Protein AF-0000000075652443 (afdb_homodimer)

Sequence (260 aa):
MQVDYIVSLGAFGGRMDHVMANIHTLYEARSFTSTPVVLLDEVSMACLLAPGKTVLHVQTGGEGEWCGLVPVGGTCQHVTTTGLKWNLNDQPLKFGELISTSNTFDQSTSGLVTVETSEPLLWTMGVKMPMQVDYIVSLGAFGGRMDHVMANIHTLYEARSFTSTPVVLLDEVSMACLLAPGKTVLHVQTGGEGEWCGLVPVGGTCQHVTTTGLKWNLNDQPLKFGELISTSNTFDQSTSGLVTVETSEPLLWTMGVKMP

Solvent-accessible surface area (backbone atoms only — not comparable to full-atom values): 13507 Å² total; per-residue (Å²): 133,86,70,75,59,46,76,42,73,59,41,68,59,85,47,59,39,55,30,51,45,50,55,30,45,51,47,37,40,64,78,75,44,87,57,47,54,35,37,25,43,72,48,30,35,36,35,63,40,61,54,41,79,47,78,44,78,63,68,79,79,44,54,42,78,37,30,24,44,41,28,49,61,16,64,21,66,35,28,32,41,43,40,37,65,74,55,43,73,66,38,56,27,27,66,48,75,40,66,42,53,76,36,31,69,27,80,90,45,92,30,48,32,38,41,34,28,67,35,58,34,36,38,36,31,28,32,57,65,132,132,86,70,74,60,46,77,42,74,60,41,66,60,84,47,58,46,54,31,52,43,52,56,30,47,50,48,37,40,64,79,74,43,87,58,48,55,38,37,27,42,71,48,30,36,36,36,63,40,62,54,40,78,45,79,44,79,64,69,80,79,44,52,43,77,38,27,23,44,41,30,47,60,16,64,22,66,35,27,32,39,44,40,36,65,75,58,43,73,65,37,57,28,27,68,50,74,40,68,41,39,85,35,30,68,28,80,88,44,91,30,49,32,39,42,34,27,68,33,59,33,36,39,37,31,31,32,55,65,132

Organism: Branchiostoma floridae (NCBI:txid7739)

Radius of gyration: 18.49 Å; Cα contacts (8 Å, |Δi|>4): 655; chains: 2; bounding box: 37×60×56 Å

Structure (mmCIF, N/CA/C/O backbone):
data_AF-0000000075652443-model_v1
#
loop_
_entity.id
_entity.type
_entity.pdbx_description
1 polymer 'Thiamine pyrophosphokinase 1'
#
loop_
_atom_site.group_PDB
_atom_site.id
_atom_site.type_symbol
_atom_site.label_atom_id
_atom_site.label_alt_id
_atom_site.label_comp_id
_atom_site.label_asym_id
_atom_site.label_entity_id
_atom_site.label_seq_id
_atom_site.pdbx_PDB_ins_code
_atom_site.Cartn_x
_atom_site.Cartn_y
_atom_site.Cartn_z
_atom_site.occupancy
_atom_site.B_iso_or_equiv
_atom_site.auth_seq_id
_atom_site.auth_comp_id
_atom_site.auth_asym_id
_atom_site.auth_atom_id
_atom_site.pdbx_PDB_model_num
ATOM 1 N N . MET A 1 1 ? 19.688 -7.449 -26.875 1 38.44 1 MET A N 1
ATOM 2 C CA . MET A 1 1 ? 19.547 -8.094 -25.562 1 38.44 1 MET A CA 1
ATOM 3 C C . MET A 1 1 ? 18.141 -7.887 -25 1 38.44 1 MET A C 1
ATOM 5 O O . MET A 1 1 ? 17.703 -6.75 -24.844 1 38.44 1 MET A O 1
ATOM 9 N N . GLN A 1 2 ? 17.203 -8.773 -25.281 1 60.22 2 GLN A N 1
ATOM 10 C CA . GLN A 1 2 ? 15.805 -8.68 -24.891 1 60.22 2 GLN A CA 1
ATOM 11 C C . GLN A 1 2 ? 15.664 -8.719 -23.375 1 60.22 2 GLN A C 1
ATOM 13 O O . GLN A 1 2 ? 16.172 -9.633 -22.719 1 60.22 2 GLN A O 1
ATOM 18 N N . VAL A 1 3 ? 15.438 -7.531 -22.688 1 71.06 3 VAL A N 1
ATOM 19 C CA . VAL A 1 3 ? 15.273 -7.508 -21.234 1 71.06 3 VAL A CA 1
ATOM 20 C C . VAL A 1 3 ? 13.969 -8.195 -20.859 1 71.06 3 VAL A C 1
ATOM 22 O O . VAL A 1 3 ? 12.891 -7.793 -21.312 1 71.06 3 VAL A O 1
ATOM 25 N N . ASP A 1 4 ? 14.102 -9.32 -20.125 1 88.75 4 ASP A N 1
ATOM 26 C CA . ASP A 1 4 ? 12.922 -10.086 -19.734 1 88.75 4 ASP A CA 1
ATOM 27 C C . ASP A 1 4 ? 12.227 -9.469 -18.531 1 88.75 4 ASP A C 1
ATOM 29 O O . ASP A 1 4 ? 11.008 -9.57 -18.391 1 88.75 4 ASP A O 1
ATOM 33 N N . TYR A 1 5 ? 13.078 -8.773 -17.812 1 89.69 5 TYR A N 1
ATOM 34 C CA . TYR A 1 5 ? 12.531 -8.141 -16.609 1 89.69 5 TYR A CA 1
ATOM 35 C C . TYR A 1 5 ? 13.312 -6.891 -16.25 1 89.69 5 TYR A C 1
ATOM 37 O O . TYR A 1 5 ? 14.5 -6.777 -16.562 1 89.69 5 TYR A O 1
ATOM 45 N N . ILE A 1 6 ? 12.602 -5.996 -15.719 1 93.81 6 ILE A N 1
ATOM 46 C CA . ILE A 1 6 ? 13.203 -4.863 -15.023 1 93.81 6 ILE A CA 1
ATOM 47 C C . ILE A 1 6 ? 13.109 -5.074 -13.516 1 93.81 6 ILE A C 1
ATOM 49 O O . ILE A 1 6 ? 12.023 -5.305 -12.977 1 93.81 6 ILE A O 1
ATOM 53 N N . VAL A 1 7 ? 14.289 -5.102 -12.828 1 95.12 7 VAL A N 1
ATOM 54 C CA . VAL A 1 7 ? 14.328 -5.375 -11.398 1 95.12 7 VAL A CA 1
ATOM 55 C C . VAL A 1 7 ? 14.82 -4.141 -10.648 1 95.12 7 VAL A C 1
ATOM 57 O O . VAL A 1 7 ? 15.875 -3.588 -10.977 1 95.12 7 VAL A O 1
ATOM 60 N N . SER A 1 8 ? 14.109 -3.641 -9.742 1 95.56 8 SER A N 1
ATOM 61 C CA . SER A 1 8 ? 14.562 -2.619 -8.805 1 95.56 8 SER A CA 1
ATOM 62 C C . SER A 1 8 ? 14.977 -3.234 -7.473 1 95.56 8 SER A C 1
ATOM 64 O O . SER A 1 8 ? 14.164 -3.865 -6.793 1 95.56 8 SER A O 1
ATOM 66 N N . LEU A 1 9 ? 16.203 -3.035 -7.023 1 94.75 9 LEU A N 1
ATOM 67 C CA . LEU A 1 9 ? 16.734 -3.6 -5.789 1 94.75 9 LEU A CA 1
ATOM 68 C C . LEU A 1 9 ? 16.609 -2.604 -4.641 1 94.75 9 LEU A C 1
ATOM 70 O O . LEU A 1 9 ? 16.672 -1.391 -4.859 1 94.75 9 LEU A O 1
ATOM 74 N N . GLY A 1 10 ? 16.469 -3.139 -3.381 1 93.31 10 GLY A N 1
ATOM 75 C CA . GLY A 1 10 ? 16.328 -2.279 -2.217 1 93.31 10 GLY A CA 1
ATOM 76 C C . GLY A 1 10 ? 15.023 -1.495 -2.217 1 93.31 10 GLY A C 1
ATOM 77 O O . GLY A 1 10 ? 14.969 -0.382 -1.691 1 93.31 10 GLY A O 1
ATOM 78 N N . ALA A 1 11 ? 14.031 -2.029 -2.799 1 94.88 11 ALA A N 1
ATOM 79 C CA . ALA A 1 11 ? 12.82 -1.287 -3.146 1 94.88 11 ALA A CA 1
ATOM 80 C C . ALA A 1 11 ? 11.969 -1.015 -1.908 1 94.88 11 ALA A C 1
ATOM 82 O O . ALA A 1 11 ? 11.109 -0.133 -1.922 1 94.88 11 ALA A O 1
ATOM 83 N N . PHE A 1 12 ? 12.133 -1.776 -0.817 1 94 12 PHE A N 1
ATOM 84 C CA . PHE A 1 12 ? 11.195 -1.693 0.296 1 94 12 PHE A CA 1
ATOM 85 C C . PHE A 1 12 ? 11.906 -1.253 1.571 1 94 12 PHE A C 1
ATOM 87 O O . PHE A 1 12 ? 11.312 -1.266 2.652 1 94 12 PHE A O 1
ATOM 94 N N . GLY A 1 13 ? 13.094 -0.865 1.464 1 85.44 13 GLY A N 1
ATOM 95 C CA . GLY A 1 13 ? 13.82 -0.43 2.645 1 85.44 13 GLY A CA 1
ATOM 96 C C . GLY A 1 13 ? 13.695 1.059 2.91 1 85.44 13 GLY A C 1
ATOM 97 O O . GLY A 1 13 ? 13.555 1.851 1.977 1 85.44 13 GLY A O 1
ATOM 98 N N . GLY A 1 14 ? 13.633 1.407 4.168 1 86.94 14 GLY A N 1
ATOM 99 C CA . GLY A 1 14 ? 13.766 2.803 4.559 1 86.94 14 GLY A CA 1
ATOM 100 C C . GLY A 1 14 ? 12.438 3.516 4.691 1 86.94 14 GLY A C 1
ATOM 101 O O . GLY A 1 14 ? 11.586 3.109 5.484 1 86.94 14 GLY A O 1
ATOM 102 N N . ARG A 1 15 ? 12.234 4.527 3.848 1 92.81 15 ARG A N 1
ATOM 103 C CA . ARG A 1 15 ? 11.133 5.473 3.965 1 92.81 15 ARG A CA 1
ATOM 104 C C . ARG A 1 15 ? 9.867 4.918 3.326 1 92.81 15 ARG A C 1
ATOM 106 O O . ARG A 1 15 ? 9.898 4.41 2.203 1 92.81 15 ARG A O 1
ATOM 113 N N . MET A 1 16 ? 8.742 5.113 4.035 1 95.81 16 MET A N 1
ATOM 114 C CA . MET A 1 16 ? 7.469 4.586 3.555 1 95.81 16 MET A CA 1
ATOM 115 C C . MET A 1 16 ? 7.023 5.309 2.287 1 95.81 16 MET A C 1
ATOM 117 O O . MET A 1 16 ? 6.418 4.699 1.401 1 95.81 16 MET A O 1
ATOM 121 N N . ASP A 1 17 ? 7.332 6.637 2.193 1 95.81 17 ASP A N 1
ATOM 122 C CA . ASP A 1 17 ? 6.953 7.363 0.986 1 95.81 17 ASP A CA 1
ATOM 123 C C . ASP A 1 17 ? 7.699 6.828 -0.233 1 95.81 17 ASP A C 1
ATOM 125 O O . ASP A 1 17 ? 7.141 6.762 -1.33 1 95.81 17 ASP A O 1
ATOM 129 N N . HIS A 1 18 ? 8.938 6.355 -0.049 1 96.25 18 HIS A N 1
ATOM 130 C CA . HIS A 1 18 ? 9.695 5.738 -1.13 1 96.25 18 HIS A CA 1
ATOM 131 C C . HIS A 1 18 ? 9.109 4.379 -1.505 1 96.25 18 HIS A C 1
ATOM 133 O O . HIS A 1 18 ? 9.016 4.047 -2.688 1 96.25 18 HIS A O 1
ATOM 139 N N . VAL A 1 19 ? 8.742 3.584 -0.495 1 97.25 19 VAL A N 1
ATOM 140 C CA . VAL A 1 19 ? 8.125 2.283 -0.738 1 97.25 19 VAL A CA 1
ATOM 141 C C . VAL A 1 19 ? 6.867 2.455 -1.582 1 97.25 19 VAL A C 1
ATOM 143 O O . VAL A 1 19 ? 6.684 1.757 -2.582 1 97.25 19 VAL A O 1
ATOM 146 N N . MET A 1 20 ? 6.012 3.432 -1.254 1 97.94 20 MET A N 1
ATOM 147 C CA . MET A 1 20 ? 4.762 3.662 -1.973 1 97.94 20 MET A CA 1
ATOM 148 C C . MET A 1 20 ? 5.031 4.191 -3.377 1 97.94 20 MET A C 1
ATOM 150 O O . MET A 1 20 ? 4.312 3.855 -4.32 1 97.94 20 MET A O 1
ATOM 154 N N . ALA A 1 21 ? 6.07 5.035 -3.482 1 97.75 21 ALA A N 1
ATOM 155 C CA . ALA A 1 21 ? 6.465 5.512 -4.805 1 97.75 21 ALA A CA 1
ATOM 156 C C . ALA A 1 21 ? 6.879 4.352 -5.707 1 97.75 21 ALA A C 1
ATOM 158 O O . ALA A 1 21 ? 6.527 4.32 -6.887 1 97.75 21 ALA A O 1
ATOM 159 N N . ASN A 1 22 ? 7.609 3.438 -5.129 1 97.88 22 ASN A N 1
ATOM 160 C CA . ASN A 1 22 ? 8.039 2.277 -5.902 1 97.88 22 ASN A CA 1
ATOM 161 C C . ASN A 1 22 ? 6.852 1.424 -6.344 1 97.88 22 ASN A C 1
ATOM 163 O O . ASN A 1 22 ? 6.809 0.953 -7.48 1 97.88 22 ASN A O 1
ATOM 167 N N . ILE A 1 23 ? 5.891 1.241 -5.492 1 98.25 23 ILE A N 1
ATOM 168 C CA . ILE A 1 23 ? 4.688 0.51 -5.863 1 98.25 23 ILE A CA 1
ATOM 169 C C . ILE A 1 23 ? 3.936 1.272 -6.953 1 98.25 23 ILE A C 1
ATOM 171 O O . ILE A 1 23 ? 3.426 0.671 -7.902 1 98.25 23 ILE A O 1
ATOM 175 N N . HIS A 1 24 ? 3.918 2.547 -6.828 1 98.31 24 HIS A N 1
ATOM 176 C CA . HIS A 1 24 ? 3.301 3.398 -7.84 1 98.31 24 HIS A CA 1
ATOM 177 C C . HIS A 1 24 ? 3.947 3.191 -9.203 1 98.31 24 HIS A C 1
ATOM 179 O O . HIS A 1 24 ? 3.256 3.164 -10.227 1 98.31 24 HIS A O 1
ATOM 185 N N . THR A 1 25 ? 5.211 3.051 -9.227 1 97.44 25 THR A N 1
ATOM 186 C CA . THR A 1 25 ? 5.941 2.873 -10.484 1 97.44 25 THR A CA 1
ATOM 187 C C . THR A 1 25 ? 5.516 1.584 -11.18 1 97.44 25 THR A C 1
ATOM 189 O O . THR A 1 25 ? 5.508 1.51 -12.406 1 97.44 25 THR A O 1
ATOM 192 N N . LEU A 1 26 ? 5.125 0.56 -10.43 1 98.12 26 LEU A N 1
ATOM 193 C CA . LEU A 1 26 ? 4.609 -0.666 -11.031 1 98.12 26 LEU A CA 1
ATOM 194 C C . LEU A 1 26 ? 3.365 -0.379 -11.859 1 98.12 26 LEU A C 1
ATOM 196 O O . LEU A 1 26 ? 3.195 -0.943 -12.945 1 98.12 26 LEU A O 1
ATOM 200 N N . TYR A 1 27 ? 2.494 0.482 -11.328 1 97.94 27 TYR A N 1
ATOM 201 C CA . TYR A 1 27 ? 1.284 0.856 -12.047 1 97.94 27 TYR A CA 1
ATOM 202 C C . TYR A 1 27 ? 1.621 1.688 -13.281 1 97.94 27 TYR A C 1
ATOM 204 O O . TYR A 1 27 ? 1.071 1.458 -14.359 1 97.94 27 TYR A O 1
ATOM 212 N N . GLU A 1 28 ? 2.537 2.617 -13.07 1 97.44 28 GLU A N 1
ATOM 213 C CA . GLU A 1 28 ? 2.926 3.488 -14.18 1 97.44 28 GLU A CA 1
ATOM 214 C C . GLU A 1 28 ? 3.555 2.689 -15.312 1 97.44 28 GLU A C 1
ATOM 216 O O . GLU A 1 28 ? 3.309 2.971 -16.484 1 97.44 28 GLU A O 1
ATOM 221 N N . ALA A 1 29 ? 4.348 1.75 -1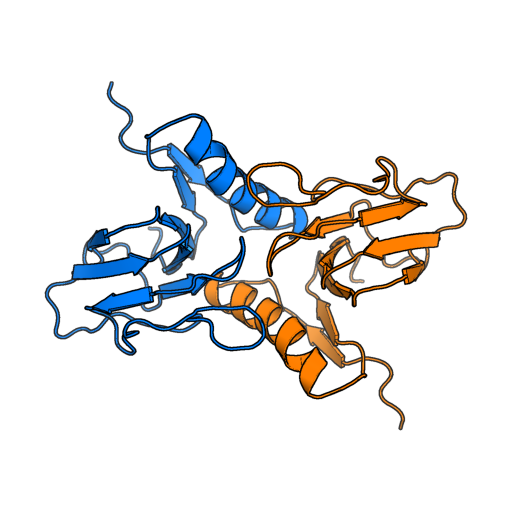4.938 1 96.69 29 ALA A N 1
ATOM 222 C CA . ALA A 1 29 ? 5.105 0.974 -15.914 1 96.69 29 ALA A CA 1
ATOM 223 C C . ALA A 1 29 ? 4.176 0.246 -16.891 1 96.69 29 ALA A C 1
ATOM 225 O O . ALA A 1 29 ? 4.523 0.032 -18.047 1 96.69 29 ALA A O 1
ATOM 226 N N . ARG A 1 30 ? 3.008 -0.093 -16.438 1 92.81 30 ARG A N 1
ATOM 227 C CA . ARG A 1 30 ? 2.059 -0.831 -17.266 1 92.81 30 ARG A CA 1
ATOM 228 C C . ARG A 1 30 ? 1.652 -0.016 -18.484 1 92.81 30 ARG A C 1
ATOM 230 O O . ARG A 1 30 ? 1.25 -0.579 -19.516 1 92.81 30 ARG A O 1
ATOM 237 N N . SER A 1 31 ? 1.746 1.288 -18.375 1 92.38 31 SER A N 1
ATOM 238 C CA . SER A 1 31 ? 1.329 2.166 -19.469 1 92.38 31 SER A CA 1
ATOM 239 C C . SER A 1 31 ? 2.473 2.416 -20.438 1 92.38 31 SER A C 1
ATOM 241 O O . SER A 1 31 ? 2.246 2.867 -21.562 1 92.38 31 SER A O 1
ATOM 243 N N . PHE A 1 32 ? 3.697 2.021 -20.016 1 92.81 32 PHE A N 1
ATOM 244 C CA . PHE A 1 32 ? 4.828 2.459 -20.828 1 92.81 32 PHE A CA 1
ATOM 245 C C . PHE A 1 32 ? 5.59 1.262 -21.391 1 92.81 32 PHE A C 1
ATOM 247 O O . PHE A 1 32 ? 6.34 1.393 -22.359 1 92.81 32 PHE A O 1
ATOM 254 N N . THR A 1 33 ? 5.469 0.123 -20.734 1 91.38 33 THR A N 1
ATOM 255 C CA . THR A 1 33 ? 6.219 -1.042 -21.188 1 91.38 33 THR A CA 1
ATOM 256 C C . THR A 1 33 ? 5.434 -2.326 -20.938 1 91.38 33 THR A C 1
ATOM 258 O O . THR A 1 33 ? 4.652 -2.398 -19.984 1 91.38 33 THR A O 1
ATOM 261 N N . SER A 1 34 ? 5.695 -3.348 -21.703 1 89.75 34 SER A N 1
ATOM 262 C CA . SER A 1 34 ? 5.156 -4.68 -21.469 1 89.75 34 SER A CA 1
ATOM 263 C C . SER A 1 34 ? 6.145 -5.551 -20.703 1 89.75 34 SER A C 1
ATOM 265 O O . SER A 1 34 ? 5.812 -6.664 -20.281 1 89.75 34 SER A O 1
ATOM 267 N N . THR A 1 35 ? 7.324 -4.953 -20.562 1 92 35 THR A N 1
ATOM 268 C CA . THR A 1 35 ? 8.328 -5.688 -19.797 1 92 35 THR A CA 1
ATOM 269 C C . THR A 1 35 ? 7.934 -5.77 -18.328 1 92 35 THR A C 1
ATOM 271 O O . THR A 1 35 ? 7.641 -4.746 -17.703 1 92 35 THR A O 1
ATOM 274 N N . PRO A 1 36 ? 7.926 -6.973 -17.797 1 92.19 36 PRO A N 1
ATOM 275 C CA . PRO A 1 36 ? 7.578 -7.098 -16.391 1 92.19 36 PRO A CA 1
ATOM 276 C C . PRO A 1 36 ? 8.547 -6.355 -15.477 1 92.19 36 PRO A C 1
ATOM 278 O O . PRO A 1 36 ? 9.758 -6.371 -15.711 1 92.19 36 PRO A O 1
ATOM 281 N N . VAL A 1 37 ? 8.023 -5.664 -14.5 1 97.19 37 VAL A N 1
ATOM 282 C CA . VAL A 1 37 ? 8.797 -4.957 -13.492 1 97.19 37 VAL A CA 1
ATOM 283 C C . VAL A 1 37 ? 8.648 -5.652 -12.141 1 97.19 37 VAL A C 1
ATOM 285 O O . VAL A 1 37 ? 7.543 -6.023 -11.75 1 97.19 37 VAL A O 1
ATOM 288 N N . VAL A 1 38 ? 9.789 -5.852 -11.461 1 97.44 38 VAL A N 1
ATOM 289 C CA . VAL A 1 38 ? 9.797 -6.508 -10.164 1 97.44 38 VAL A CA 1
ATOM 290 C C . VAL A 1 38 ? 10.516 -5.633 -9.141 1 97.44 38 VAL A C 1
ATOM 292 O O . VAL A 1 38 ? 11.586 -5.086 -9.422 1 97.44 38 VAL A O 1
ATOM 295 N N . LEU A 1 39 ? 9.945 -5.441 -8.016 1 97.94 39 LEU A N 1
ATOM 296 C CA . LEU A 1 39 ? 10.57 -4.797 -6.867 1 97.94 39 LEU A CA 1
ATOM 297 C C . LEU A 1 39 ? 11.125 -5.836 -5.898 1 97.94 39 LEU A C 1
ATOM 299 O O . LEU A 1 39 ? 10.453 -6.816 -5.582 1 97.94 39 LEU A O 1
ATOM 303 N N . LEU A 1 40 ? 12.32 -5.586 -5.438 1 96.69 40 LEU A N 1
ATOM 304 C CA . LEU A 1 40 ? 12.977 -6.605 -4.629 1 96.69 40 LEU A CA 1
ATOM 305 C C . LEU A 1 40 ? 13.781 -5.973 -3.502 1 96.69 40 LEU A C 1
ATOM 307 O O . LEU A 1 40 ? 14.406 -4.926 -3.693 1 96.69 40 LEU A O 1
ATOM 311 N N . ASP A 1 41 ? 13.672 -6.523 -2.346 1 95.31 41 ASP A N 1
ATOM 312 C CA . ASP A 1 41 ? 14.711 -6.289 -1.348 1 95.31 41 ASP A CA 1
ATOM 313 C C . ASP A 1 41 ? 15.227 -7.609 -0.777 1 95.31 41 ASP A C 1
ATOM 315 O O . ASP A 1 41 ? 15.164 -8.648 -1.439 1 95.31 41 ASP A O 1
ATOM 319 N N . GLU A 1 42 ? 15.766 -7.609 0.422 1 93.5 42 GLU A N 1
ATOM 320 C CA . GLU A 1 42 ? 16.453 -8.789 0.934 1 93.5 42 GLU A CA 1
ATOM 321 C C . GLU A 1 42 ? 15.461 -9.883 1.331 1 93.5 42 GLU A C 1
ATOM 323 O O . GLU A 1 42 ? 15.82 -11.062 1.383 1 93.5 42 GLU A O 1
ATOM 328 N N . VAL A 1 43 ? 14.25 -9.445 1.575 1 95.31 43 VAL A N 1
ATOM 329 C CA . VAL A 1 43 ? 13.383 -10.461 2.164 1 95.31 43 VAL A CA 1
ATOM 330 C C . VAL A 1 43 ? 12.062 -10.523 1.396 1 95.31 43 VAL A C 1
ATOM 332 O O . VAL A 1 43 ? 11.297 -11.477 1.551 1 95.31 43 VAL A O 1
ATOM 335 N N . SER A 1 44 ? 11.812 -9.547 0.549 1 96.88 44 SER A N 1
ATOM 336 C CA . SER A 1 44 ? 10.523 -9.477 -0.119 1 96.88 44 SER A CA 1
ATOM 337 C C . SER A 1 44 ? 10.68 -9.18 -1.606 1 96.88 44 SER A C 1
ATOM 339 O O . SER A 1 44 ? 11.641 -8.531 -2.016 1 96.88 44 SER A O 1
ATOM 341 N N . MET A 1 45 ? 9.766 -9.641 -2.342 1 96.81 45 MET A N 1
ATOM 342 C CA . MET A 1 45 ? 9.594 -9.312 -3.754 1 96.81 45 MET A CA 1
ATOM 343 C C . MET A 1 45 ? 8.148 -8.914 -4.043 1 96.81 45 MET A C 1
ATOM 345 O O . MET A 1 45 ? 7.219 -9.445 -3.434 1 96.81 45 MET A O 1
ATOM 349 N N . ALA A 1 46 ? 7.918 -7.965 -5.023 1 98 46 ALA A N 1
ATOM 350 C CA . ALA A 1 46 ? 6.566 -7.594 -5.438 1 98 46 ALA A CA 1
ATOM 351 C C . ALA A 1 46 ? 6.508 -7.32 -6.938 1 98 46 ALA A C 1
ATOM 353 O O . ALA A 1 46 ? 7.484 -6.859 -7.531 1 98 46 ALA A O 1
ATOM 354 N N . CYS A 1 47 ? 5.453 -7.594 -7.543 1 98.06 47 CYS A N 1
ATOM 355 C CA . CYS A 1 47 ? 5.137 -7.207 -8.914 1 98.06 47 CYS A CA 1
ATOM 356 C C . CYS A 1 47 ? 3.635 -7.016 -9.094 1 98.06 47 CYS A C 1
ATOM 358 O O . CYS A 1 47 ? 2.848 -7.418 -8.234 1 98.06 47 CYS A O 1
ATOM 360 N N . LEU A 1 48 ? 3.277 -6.32 -10.109 1 98.56 48 LEU A N 1
ATOM 361 C CA . LEU A 1 48 ? 1.871 -6.035 -10.375 1 98.56 48 LEU A CA 1
ATOM 362 C C . LEU A 1 48 ? 1.318 -6.977 -11.438 1 98.56 48 LEU A C 1
ATOM 364 O O . LEU A 1 48 ? 1.821 -7.016 -12.562 1 98.56 48 LEU A O 1
ATOM 368 N N . LEU A 1 49 ? 0.343 -7.773 -11.016 1 98.19 49 LEU A N 1
ATOM 369 C CA . LEU A 1 49 ? -0.323 -8.664 -11.969 1 98.19 49 LEU A CA 1
ATOM 370 C C . LEU A 1 49 ? -1.363 -7.902 -12.781 1 98.19 49 LEU A C 1
ATOM 372 O O . LEU A 1 49 ? -2.137 -7.113 -12.234 1 98.19 49 LEU A O 1
ATOM 376 N N . ALA A 1 50 ? -1.415 -8.141 -14.039 1 97.19 50 ALA A N 1
ATOM 377 C CA . ALA A 1 50 ? -2.416 -7.547 -14.922 1 97.19 50 ALA A CA 1
ATOM 378 C C . ALA A 1 50 ? -3.748 -8.281 -14.82 1 97.19 50 ALA A C 1
ATOM 380 O O . ALA A 1 50 ? -3.787 -9.453 -14.438 1 97.19 50 ALA A O 1
ATOM 381 N N . PRO A 1 51 ? -4.848 -7.527 -15.125 1 98.12 51 PRO A N 1
ATOM 382 C CA . PRO A 1 51 ? -6.109 -8.266 -15.227 1 98.12 51 PRO A CA 1
ATOM 383 C C . PRO A 1 51 ? -6.012 -9.477 -16.141 1 98.12 51 PRO A C 1
ATOM 385 O O . PRO A 1 51 ? -5.316 -9.43 -17.156 1 98.12 51 PRO A O 1
ATOM 388 N N . GLY A 1 52 ? -6.738 -10.469 -15.805 1 98.56 52 GLY A N 1
ATOM 389 C CA . GLY A 1 52 ? -6.637 -11.734 -16.516 1 98.56 52 GLY A CA 1
ATOM 390 C C . GLY A 1 52 ? -5.961 -12.82 -15.703 1 98.56 52 GLY A C 1
ATOM 391 O O . GLY A 1 52 ? -6.004 -12.797 -14.469 1 98.56 52 GLY A O 1
ATOM 392 N N . LYS A 1 53 ? -5.457 -13.844 -16.422 1 98.56 53 LYS A N 1
ATOM 393 C CA . LYS A 1 53 ? -4.867 -15.008 -15.766 1 98.56 53 LYS A CA 1
ATOM 394 C C . LYS A 1 53 ? -3.344 -14.938 -15.781 1 98.56 53 LYS A C 1
ATOM 396 O O . LYS A 1 53 ? -2.742 -14.633 -16.812 1 98.56 53 LYS A O 1
ATOM 401 N N . THR A 1 54 ? -2.738 -15.094 -14.719 1 98.19 54 THR A N 1
ATOM 402 C CA . THR A 1 54 ? -1.289 -15.195 -14.586 1 98.19 54 THR A CA 1
ATOM 403 C C . THR A 1 54 ? -0.9 -16.516 -13.93 1 98.19 54 THR A C 1
ATOM 405 O O . THR A 1 54 ? -1.539 -16.953 -12.961 1 98.19 54 THR A O 1
ATOM 408 N N . VAL A 1 55 ? 0.06 -17.141 -14.453 1 97.25 55 VAL A N 1
ATOM 409 C CA . VAL A 1 55 ? 0.632 -18.328 -13.852 1 97.25 55 VAL A CA 1
ATOM 410 C C . VAL A 1 55 ? 2.006 -18.016 -13.273 1 97.25 55 VAL A C 1
ATOM 412 O O . VAL A 1 55 ? 2.871 -17.484 -13.969 1 97.25 55 VAL A O 1
ATOM 415 N N . LEU A 1 56 ? 2.232 -18.281 -12.047 1 95.69 56 LEU A N 1
ATOM 416 C CA . LEU A 1 56 ? 3.486 -18.047 -11.344 1 95.69 56 LEU A CA 1
ATOM 417 C C . LEU A 1 56 ? 4.168 -19.359 -10.977 1 95.69 56 LEU A C 1
ATOM 419 O O . LEU A 1 56 ? 3.543 -20.234 -10.383 1 95.69 56 LEU A O 1
ATOM 423 N N . HIS A 1 57 ? 5.398 -19.422 -11.328 1 93.5 57 HIS A N 1
ATOM 424 C CA . HIS A 1 57 ? 6.23 -20.531 -10.883 1 93.5 57 HIS A CA 1
ATOM 425 C C . HIS A 1 57 ? 6.957 -20.203 -9.586 1 93.5 57 HIS A C 1
ATOM 427 O O . HIS A 1 57 ? 7.82 -19.328 -9.562 1 93.5 57 HIS A O 1
ATOM 433 N N . VAL A 1 58 ? 6.629 -20.953 -8.469 1 92.06 58 VAL A N 1
ATOM 434 C CA . VAL A 1 58 ? 7.078 -20.516 -7.152 1 92.06 58 VAL A CA 1
ATOM 435 C C . VAL A 1 58 ? 7.93 -21.609 -6.504 1 92.06 58 VAL A C 1
ATOM 437 O O . VAL A 1 58 ? 7.965 -21.734 -5.277 1 92.06 58 VAL A O 1
ATOM 440 N N . GLN A 1 59 ? 8.445 -22.5 -7.148 1 87.12 59 GLN A N 1
ATOM 441 C CA . GLN A 1 59 ? 9.391 -23.5 -6.672 1 87.12 59 GLN A CA 1
ATOM 442 C C . GLN A 1 59 ? 10.703 -23.438 -7.453 1 87.12 59 GLN A C 1
ATOM 444 O O . GLN A 1 59 ? 11.172 -24.453 -7.973 1 87.12 59 GLN A O 1
ATOM 449 N N . THR A 1 60 ? 11.242 -22.234 -7.473 1 84.75 60 THR A N 1
ATOM 450 C CA . THR A 1 60 ? 12.5 -22.031 -8.188 1 84.75 60 THR A CA 1
ATOM 451 C C . THR A 1 60 ? 13.68 -22.109 -7.23 1 84.75 60 THR A C 1
ATOM 453 O O . THR A 1 60 ? 14.836 -22.172 -7.66 1 84.75 60 THR A O 1
ATOM 456 N N . GLY A 1 61 ? 13.367 -22.188 -5.977 1 86.25 61 GLY A N 1
ATOM 457 C CA . GLY A 1 61 ? 14.406 -22.25 -4.965 1 86.25 61 GLY A CA 1
ATOM 458 C C . GLY A 1 61 ? 14.68 -20.906 -4.312 1 86.25 61 GLY A C 1
ATOM 459 O O . GLY A 1 61 ? 15.344 -20.828 -3.275 1 86.25 61 GLY A O 1
ATOM 460 N N . GLY A 1 62 ? 14.164 -19.797 -4.824 1 90.31 62 GLY A N 1
ATOM 461 C CA . GLY A 1 62 ? 14.445 -18.453 -4.316 1 90.31 62 GLY A CA 1
ATOM 462 C C . GLY A 1 62 ? 13.297 -17.859 -3.527 1 90.31 62 GLY A C 1
ATOM 463 O O . GLY A 1 62 ? 13.406 -16.75 -3 1 90.31 62 GLY A O 1
ATOM 464 N N . GLU A 1 63 ? 12.242 -18.688 -3.416 1 91.5 63 GLU A N 1
ATOM 465 C CA . GLU A 1 63 ? 11.047 -18.172 -2.76 1 91.5 63 GLU A CA 1
ATOM 466 C C . GLU A 1 63 ? 11.086 -18.438 -1.257 1 91.5 63 GLU A C 1
ATOM 468 O O . GLU A 1 63 ? 11.586 -19.469 -0.814 1 91.5 63 GLU A O 1
ATOM 473 N N . GLY A 1 64 ? 10.547 -17.484 -0.516 1 92.75 64 GLY A N 1
ATOM 474 C CA . GLY A 1 64 ? 10.266 -17.734 0.889 1 92.75 64 GLY A CA 1
ATOM 475 C C . GLY A 1 64 ? 9 -18.531 1.109 1 92.75 64 GLY A C 1
ATOM 476 O O . GLY A 1 64 ? 8.5 -19.172 0.182 1 92.75 64 GLY A O 1
ATOM 477 N N . GLU A 1 65 ? 8.531 -18.547 2.334 1 91.38 65 GLU A N 1
ATOM 478 C CA . GLU A 1 65 ? 7.434 -19.422 2.732 1 91.38 65 GLU A CA 1
ATOM 479 C C . GLU A 1 65 ? 6.098 -18.688 2.703 1 91.38 65 GLU A C 1
ATOM 481 O O . GLU A 1 65 ? 5.066 -19.234 3.092 1 91.38 65 GLU A O 1
ATOM 486 N N . TRP A 1 66 ? 6.184 -17.484 2.314 1 96.31 66 TRP A N 1
ATOM 487 C CA . TRP A 1 66 ? 4.953 -16.703 2.375 1 96.31 66 TRP A CA 1
ATOM 488 C C . TRP A 1 66 ? 4.738 -15.922 1.081 1 96.31 66 TRP A C 1
ATOM 490 O O . TRP A 1 66 ? 5.688 -15.672 0.335 1 96.31 66 TRP A O 1
ATOM 500 N N . CYS A 1 67 ? 3.494 -15.594 0.793 1 97.62 67 CYS A N 1
ATOM 501 C CA . CYS A 1 67 ? 3.092 -14.711 -0.3 1 97.62 67 CYS A CA 1
ATOM 502 C C . CYS A 1 67 ? 1.822 -13.945 0.055 1 97.62 67 CYS A C 1
ATOM 504 O O . CYS A 1 67 ? 1.24 -14.164 1.12 1 97.62 67 CYS A O 1
ATOM 506 N N . GLY A 1 68 ? 1.434 -13.039 -0.786 1 98.25 68 GLY A N 1
ATOM 507 C CA . GLY A 1 68 ? 0.218 -12.281 -0.554 1 98.25 68 GLY A CA 1
ATOM 508 C C . GLY A 1 68 ? -0.303 -11.594 -1.803 1 98.25 68 GLY A C 1
ATOM 509 O O . GLY A 1 68 ? 0.453 -11.352 -2.748 1 98.25 68 GLY A O 1
ATOM 510 N N . LEU A 1 69 ? -1.557 -11.367 -1.878 1 98.81 69 LEU A N 1
ATOM 511 C CA . LEU A 1 69 ? -2.262 -10.586 -2.885 1 98.81 69 LEU A CA 1
ATOM 512 C C . LEU A 1 69 ? -2.928 -9.367 -2.254 1 98.81 69 LEU A C 1
ATOM 514 O O . LEU A 1 69 ? -3.748 -9.5 -1.344 1 98.81 69 LEU A O 1
ATOM 518 N N . VAL A 1 70 ? -2.559 -8.188 -2.711 1 98.81 70 VAL A N 1
ATOM 519 C CA . VAL A 1 70 ? -3 -6.945 -2.082 1 98.81 70 VAL A CA 1
ATOM 520 C C . VAL A 1 70 ? -3.611 -6.023 -3.135 1 98.81 70 VAL A C 1
ATOM 522 O O . VAL A 1 70 ? -2.957 -5.676 -4.121 1 98.81 70 VAL A O 1
ATOM 525 N N . PRO A 1 71 ? -4.812 -5.535 -2.906 1 98.75 71 PRO A N 1
ATOM 526 C CA . PRO A 1 71 ? -5.473 -4.645 -3.863 1 98.75 71 PRO A CA 1
ATOM 527 C C . PRO A 1 71 ? -5.133 -3.176 -3.633 1 98.75 71 PRO A C 1
ATOM 529 O O . PRO A 1 71 ? -6.035 -2.35 -3.463 1 98.75 71 PRO A O 1
ATOM 532 N N . VAL A 1 72 ? -3.865 -2.67 -3.674 1 97 72 VAL A N 1
ATOM 533 C CA . VAL A 1 72 ? -3.373 -1.35 -3.301 1 97 72 VAL A CA 1
ATOM 534 C C . VAL A 1 72 ? -3.93 -0.299 -4.258 1 97 72 VAL A C 1
ATOM 536 O O . VAL A 1 72 ? -4.109 0.861 -3.881 1 97 72 VAL A O 1
ATOM 539 N N . GLY A 1 73 ? -4.375 -0.537 -5.492 1 96.06 73 GLY A N 1
ATOM 540 C CA . GLY A 1 73 ? -4.891 0.433 -6.441 1 96.06 73 GLY A CA 1
ATOM 541 C C . GLY A 1 73 ? -6.406 0.53 -6.434 1 96.06 73 GLY A C 1
ATOM 542 O O . GLY A 1 73 ? -6.984 1.336 -7.164 1 96.06 73 GLY A O 1
ATOM 543 N N . GLY A 1 74 ? -6.969 -0.218 -5.68 1 97.69 74 GLY A N 1
ATOM 544 C CA . GLY A 1 74 ? -8.422 -0.291 -5.617 1 97.69 74 GLY A CA 1
ATOM 545 C C . GLY A 1 74 ? -8.938 -1.71 -5.496 1 97.69 74 GLY A C 1
ATOM 546 O O . GLY A 1 74 ? -8.18 -2.67 -5.645 1 97.69 74 GLY A O 1
ATOM 547 N N . THR A 1 75 ? -10.25 -1.749 -5.266 1 98.31 75 THR A N 1
ATOM 548 C CA . THR A 1 75 ? -10.906 -3.045 -5.109 1 98.31 75 THR A CA 1
ATOM 549 C C . THR A 1 75 ? -10.664 -3.92 -6.34 1 98.31 75 THR A C 1
ATOM 551 O O . THR A 1 75 ? -10.766 -3.445 -7.473 1 98.31 75 THR A O 1
ATOM 554 N N . CYS A 1 76 ? -10.227 -5.152 -6.094 1 98.69 76 CYS A N 1
ATOM 555 C CA . CYS A 1 76 ? -10.273 -6.188 -7.121 1 98.69 76 CYS A CA 1
ATOM 556 C C . CYS A 1 76 ? -11.531 -7.035 -6.98 1 98.69 76 CYS A C 1
ATOM 558 O O . CYS A 1 76 ? -11.641 -7.84 -6.051 1 98.69 76 CYS A O 1
ATOM 560 N N . GLN A 1 77 ? -12.422 -6.906 -7.926 1 98.75 77 GLN A N 1
ATOM 561 C CA . GLN A 1 77 ? -13.789 -7.398 -7.766 1 98.75 77 GLN A CA 1
ATOM 562 C C . GLN A 1 77 ? -13.836 -8.922 -7.832 1 98.75 77 GLN A C 1
ATOM 564 O O . GLN A 1 77 ? -14.633 -9.555 -7.137 1 98.75 77 GLN A O 1
ATOM 569 N N . HIS A 1 78 ? -13.062 -9.469 -8.711 1 98.88 78 HIS A N 1
ATOM 570 C CA . HIS A 1 78 ? -13.094 -10.906 -8.945 1 98.88 78 HIS A CA 1
ATOM 571 C C . HIS A 1 78 ? -11.688 -11.5 -8.922 1 98.88 78 HIS A C 1
ATOM 573 O O . HIS A 1 78 ? -10.883 -11.242 -9.828 1 98.88 78 HIS A O 1
ATOM 579 N N . VAL A 1 79 ? -11.367 -12.289 -7.887 1 98.94 79 VAL A N 1
ATOM 580 C CA . VAL A 1 79 ? -10.062 -12.93 -7.773 1 98.94 79 VAL A CA 1
ATOM 581 C C . VAL A 1 79 ? -10.234 -14.43 -7.531 1 98.94 79 VAL A C 1
ATOM 583 O O . VAL A 1 79 ? -11.008 -14.836 -6.66 1 98.94 79 VAL A O 1
ATOM 586 N N . THR A 1 80 ? -9.664 -15.234 -8.305 1 98.94 80 THR A N 1
ATOM 587 C CA . THR A 1 80 ? -9.586 -16.688 -8.148 1 98.94 80 THR A CA 1
ATOM 588 C C . THR A 1 80 ? -8.133 -17.156 -8.141 1 98.94 80 THR A C 1
ATOM 590 O O . THR A 1 80 ? -7.324 -16.688 -8.945 1 98.94 80 THR A O 1
ATOM 593 N N . THR A 1 81 ? -7.789 -17.984 -7.219 1 98.75 81 THR A N 1
ATOM 594 C CA . THR A 1 81 ? -6.418 -18.484 -7.172 1 98.75 81 THR A CA 1
ATOM 595 C C . THR A 1 81 ? -6.402 -20.016 -7.039 1 98.75 81 THR A C 1
ATOM 597 O O . THR A 1 81 ? -7.371 -20.609 -6.574 1 98.75 81 THR A O 1
ATOM 600 N N . THR A 1 82 ? -5.383 -20.609 -7.5 1 98.31 82 THR A N 1
ATOM 601 C CA . THR A 1 82 ? -5.016 -22 -7.191 1 98.31 82 THR A CA 1
ATOM 602 C C . THR A 1 82 ? -3.559 -22.078 -6.746 1 98.31 82 THR A C 1
ATOM 604 O O . THR A 1 82 ? -2.775 -21.156 -6.984 1 98.31 82 THR A O 1
ATOM 607 N N . GLY A 1 83 ? -3.252 -23.125 -6.027 1 97.62 83 GLY A N 1
ATOM 608 C CA . GLY A 1 83 ? -1.868 -23.359 -5.656 1 97.62 83 GLY A CA 1
ATOM 609 C C . GLY A 1 83 ? -1.479 -22.719 -4.34 1 97.62 83 GLY A C 1
ATOM 610 O O . GLY A 1 83 ? -0.309 -22.75 -3.953 1 97.62 83 GLY A O 1
ATOM 611 N N . LEU A 1 84 ? -2.371 -22.141 -3.66 1 97.88 84 LEU A N 1
ATOM 612 C CA . LEU A 1 84 ? -2.143 -21.516 -2.363 1 97.88 84 LEU A CA 1
ATOM 613 C C . LEU A 1 84 ? -2.816 -22.297 -1.249 1 97.88 84 LEU A C 1
ATOM 615 O O . LEU A 1 84 ? -3.746 -23.078 -1.505 1 97.88 84 LEU A O 1
ATOM 619 N N . LYS A 1 85 ? -2.246 -22.141 -0.055 1 97.31 85 LYS A N 1
ATOM 620 C CA . LYS A 1 85 ? -2.889 -22.781 1.09 1 97.31 85 LYS A CA 1
ATOM 621 C C . LYS A 1 85 ? -4.328 -22.297 1.248 1 97.31 85 LYS A C 1
ATOM 623 O O . LYS A 1 85 ? -5.227 -23.109 1.519 1 97.31 85 LYS A O 1
ATOM 628 N N . TRP A 1 86 ? -4.574 -21 1.18 1 98.19 86 TRP A N 1
ATOM 629 C CA . TRP A 1 86 ? -5.914 -20.422 1.204 1 98.19 86 TRP A CA 1
ATOM 630 C C . TRP A 1 86 ? -6.266 -19.812 -0.148 1 98.19 86 TRP A C 1
ATOM 632 O O . TRP A 1 86 ? -6.047 -18.625 -0.377 1 98.19 86 TRP A O 1
ATOM 642 N N . ASN A 1 87 ? -6.879 -20.609 -0.988 1 98.38 87 ASN A N 1
ATOM 643 C CA . ASN A 1 87 ? -7.297 -20.156 -2.311 1 98.38 87 ASN A CA 1
ATOM 644 C C . ASN A 1 87 ? -8.539 -19.266 -2.236 1 98.38 87 ASN A C 1
ATOM 646 O O . ASN A 1 87 ? -9.391 -19.453 -1.367 1 98.38 87 ASN A O 1
ATOM 650 N N . LEU A 1 88 ? -8.516 -18.312 -3.129 1 98.69 88 LEU A N 1
ATOM 651 C CA . LEU A 1 88 ? -9.688 -17.469 -3.344 1 98.69 88 LEU A CA 1
ATOM 652 C C . LEU A 1 88 ? -10.539 -18.016 -4.488 1 98.69 88 LEU A C 1
ATOM 654 O O . LEU A 1 88 ? -10.008 -18.562 -5.453 1 98.69 88 LEU A O 1
ATOM 658 N N . ASN A 1 89 ? -11.805 -17.844 -4.391 1 98.75 89 ASN A N 1
ATOM 659 C CA . ASN A 1 89 ? -12.734 -18.281 -5.422 1 98.75 89 ASN A CA 1
ATOM 660 C C . ASN A 1 89 ? -13.711 -17.172 -5.812 1 98.75 89 ASN A C 1
ATOM 662 O O . ASN A 1 89 ? -14.758 -17.016 -5.176 1 98.75 89 ASN A O 1
ATOM 666 N N . ASP A 1 90 ? -13.383 -16.5 -6.859 1 98.75 90 ASP A N 1
ATOM 667 C CA . ASP A 1 90 ? -14.18 -15.43 -7.453 1 98.75 90 ASP A CA 1
ATOM 668 C C . ASP A 1 90 ? -14.695 -14.469 -6.383 1 98.75 90 ASP A C 1
ATOM 670 O O . ASP A 1 90 ? -15.891 -14.195 -6.316 1 98.75 90 ASP A O 1
ATOM 674 N N . GLN A 1 91 ? -13.875 -13.922 -5.594 1 98.31 91 GLN A N 1
ATOM 675 C CA . GLN A 1 91 ? -14.297 -13.023 -4.527 1 98.31 91 GLN A CA 1
ATOM 676 C C . GLN A 1 91 ? -13.492 -11.727 -4.559 1 98.31 91 GLN A C 1
ATOM 678 O O . GLN A 1 91 ? -12.414 -11.672 -5.156 1 98.31 91 GLN A O 1
ATOM 683 N N . PRO A 1 92 ? -14.039 -10.719 -3.992 1 98.75 92 PRO A N 1
ATOM 684 C CA . PRO A 1 92 ? -13.367 -9.422 -4.031 1 98.75 92 PRO A CA 1
ATOM 685 C C . PRO A 1 92 ? -12.258 -9.297 -2.986 1 98.75 92 PRO A C 1
ATOM 687 O O . PRO A 1 92 ? -12.344 -9.906 -1.919 1 98.75 92 PRO A O 1
ATOM 690 N N . LEU A 1 93 ? -11.211 -8.648 -3.271 1 98.81 93 LEU A N 1
ATOM 691 C CA . LEU A 1 93 ? -10.203 -8.164 -2.33 1 98.81 93 LEU A CA 1
ATOM 692 C C . LEU A 1 93 ? -10.281 -6.652 -2.186 1 98.81 93 LEU A C 1
ATOM 694 O O . LEU A 1 93 ? -10.297 -5.93 -3.186 1 98.81 93 LEU A O 1
ATOM 698 N N . LYS A 1 94 ? -10.359 -6.211 -0.986 1 98.62 94 LYS A N 1
ATOM 699 C CA . LYS A 1 94 ? -10.547 -4.793 -0.688 1 98.62 94 LYS A CA 1
ATOM 700 C C . LYS A 1 94 ? -10.016 -4.453 0.701 1 98.62 94 LYS A C 1
ATOM 702 O O . LYS A 1 94 ? -10.312 -5.145 1.675 1 98.62 94 LYS A O 1
ATOM 707 N N . PHE A 1 95 ? -9.219 -3.371 0.801 1 98.56 95 PHE A N 1
ATOM 708 C CA . PHE A 1 95 ? -8.797 -2.916 2.119 1 98.56 95 PHE A CA 1
ATOM 709 C C . PHE A 1 95 ? -10.008 -2.639 3.01 1 98.56 95 PHE A C 1
ATOM 711 O O . PHE A 1 95 ? -10.969 -1.997 2.578 1 98.56 95 PHE A O 1
ATOM 718 N N . GLY A 1 96 ? -9.945 -3.068 4.238 1 97.69 96 GLY A N 1
ATOM 719 C CA . GLY A 1 96 ? -11.047 -2.91 5.176 1 97.69 96 GLY A CA 1
ATOM 720 C C . GLY A 1 96 ? -12.023 -4.074 5.156 1 97.69 96 GLY A C 1
ATOM 721 O O . GLY A 1 96 ? -12.922 -4.156 5.996 1 97.69 96 GLY A O 1
ATOM 722 N N . GLU A 1 97 ? -11.93 -4.957 4.254 1 97.19 97 GLU A N 1
ATOM 723 C CA . GLU A 1 97 ? -12.734 -6.172 4.164 1 97.19 97 GLU A CA 1
ATOM 724 C C . GLU A 1 97 ? -11.852 -7.414 4.09 1 97.19 97 GLU A C 1
ATOM 726 O O . GLU A 1 97 ? -11.281 -7.844 5.098 1 97.19 97 GLU A O 1
ATOM 731 N N . LEU A 1 98 ? -11.523 -7.863 2.84 1 97.56 98 LEU A N 1
ATOM 732 C CA . LEU A 1 98 ? -10.664 -9.031 2.684 1 97.56 98 LEU A CA 1
ATOM 733 C C . LEU A 1 98 ? -9.445 -8.695 1.83 1 97.56 98 LEU A C 1
ATOM 735 O O . LEU A 1 98 ? -9.578 -8.117 0.75 1 97.56 98 LEU A O 1
ATOM 739 N N . ILE A 1 99 ? -8.289 -8.945 2.4 1 97.25 99 ILE A N 1
ATOM 740 C CA . ILE A 1 99 ? -7.078 -8.977 1.592 1 97.25 99 ILE A CA 1
ATOM 741 C C . ILE A 1 99 ? -6.344 -10.297 1.812 1 97.25 99 ILE A C 1
ATOM 743 O O . ILE A 1 99 ? -6.66 -11.047 2.738 1 97.25 99 ILE A O 1
ATOM 747 N N . SER A 1 100 ? -5.527 -10.703 1.063 1 97.25 100 SER A N 1
ATOM 748 C CA . SER A 1 100 ? -4.793 -11.961 1.18 1 97.25 100 SER A CA 1
ATOM 749 C C . SER A 1 100 ? -3.326 -11.711 1.515 1 97.25 100 SER A C 1
ATOM 751 O O . SER A 1 100 ? -2.445 -11.93 0.679 1 97.25 100 SER A O 1
ATOM 753 N N . THR A 1 101 ? -3.049 -11.086 2.869 1 93.44 101 THR A N 1
ATOM 754 C CA . THR A 1 101 ? -1.694 -10.805 3.334 1 93.44 101 THR A CA 1
ATOM 755 C C . THR A 1 101 ? -1.227 -11.867 4.316 1 93.44 101 THR A C 1
ATOM 757 O O . THR A 1 101 ? -1.805 -12.023 5.395 1 93.44 101 THR A O 1
ATOM 760 N N . SER A 1 102 ? -0.842 -12.938 4.152 1 92.75 102 SER A N 1
ATOM 761 C CA . SER A 1 102 ? -0.338 -14.023 4.992 1 92.75 102 SER A CA 1
ATOM 762 C C . SER A 1 102 ? -0.708 -15.383 4.418 1 92.75 102 SER A C 1
ATOM 764 O O . SER A 1 102 ? -1.155 -16.266 5.148 1 92.75 102 SER A O 1
ATOM 766 N N . ASN A 1 103 ? -0.672 -15.398 3.166 1 97.31 103 ASN A N 1
ATOM 767 C CA . ASN A 1 103 ? -0.895 -16.656 2.473 1 97.31 103 ASN A CA 1
ATOM 768 C C . ASN A 1 103 ? 0.404 -17.438 2.301 1 97.31 103 ASN A C 1
ATOM 770 O O . ASN A 1 103 ? 1.466 -17 2.738 1 97.31 103 ASN A O 1
ATOM 774 N N . THR A 1 104 ? 0.302 -18.641 1.962 1 96.69 104 THR A N 1
ATOM 775 C CA . THR A 1 104 ? 1.472 -19.453 1.66 1 96.69 104 THR A CA 1
ATOM 776 C C . THR A 1 104 ? 1.173 -20.438 0.522 1 96.69 104 THR A C 1
ATOM 778 O O . THR A 1 104 ? 0.048 -20.484 0.019 1 96.69 104 THR A O 1
ATOM 781 N N . PHE A 1 105 ? 2.23 -21.078 0.078 1 96.25 105 PHE A N 1
ATOM 782 C CA . PHE A 1 105 ? 2.111 -21.969 -1.071 1 96.25 105 PHE A CA 1
ATOM 783 C C . PHE A 1 105 ? 1.577 -23.328 -0.647 1 96.25 105 PHE A C 1
ATOM 785 O O . PHE A 1 105 ? 1.939 -23.844 0.415 1 96.25 105 PHE A O 1
ATOM 792 N N . ASP A 1 106 ? 0.667 -23.844 -1.405 1 95.25 106 ASP A N 1
ATOM 793 C CA . ASP A 1 106 ? 0.244 -25.234 -1.222 1 95.25 106 ASP A CA 1
ATOM 794 C C . ASP A 1 106 ? 1.355 -26.203 -1.615 1 95.25 106 ASP A C 1
ATOM 796 O O . ASP A 1 106 ? 1.651 -26.375 -2.801 1 95.25 106 ASP A O 1
ATOM 800 N N . GLN A 1 107 ? 1.928 -26.859 -0.724 1 88.38 107 GLN A N 1
ATOM 801 C CA . GLN A 1 107 ? 3.1 -27.703 -0.933 1 88.38 107 GLN A CA 1
ATOM 802 C C . GLN A 1 107 ? 2.742 -28.953 -1.73 1 88.38 107 GLN A C 1
ATOM 804 O O . GLN A 1 107 ? 3.629 -29.672 -2.215 1 88.38 107 GLN A O 1
ATOM 809 N N . SER A 1 108 ? 1.523 -29.219 -1.799 1 88.31 108 SER A N 1
ATOM 810 C CA . SER A 1 108 ? 1.086 -30.406 -2.518 1 88.31 108 SER A CA 1
ATOM 811 C C . SER A 1 108 ? 1.029 -30.156 -4.02 1 88.31 108 SER A C 1
ATOM 813 O O . SER A 1 108 ? 0.822 -31.094 -4.801 1 88.31 108 SER A O 1
ATOM 815 N N . THR A 1 109 ? 1.312 -28.969 -4.414 1 81.56 109 THR A N 1
ATOM 816 C CA . THR A 1 109 ? 1.251 -28.609 -5.828 1 81.56 109 THR A CA 1
ATOM 817 C C . THR A 1 109 ? 2.65 -28.562 -6.438 1 81.56 109 THR A C 1
ATOM 819 O O . THR A 1 109 ? 3.648 -28.641 -5.715 1 81.56 109 THR A O 1
ATOM 822 N N . SER A 1 110 ? 2.807 -28.625 -7.699 1 81.5 110 SER A N 1
ATOM 823 C CA . SER A 1 110 ? 4.062 -28.625 -8.445 1 81.5 110 SER A CA 1
ATOM 824 C C . SER A 1 110 ? 4.699 -27.234 -8.461 1 81.5 110 SER A C 1
ATOM 826 O O . SER A 1 110 ? 5.414 -26.891 -9.406 1 81.5 110 SER A O 1
ATOM 828 N N . GLY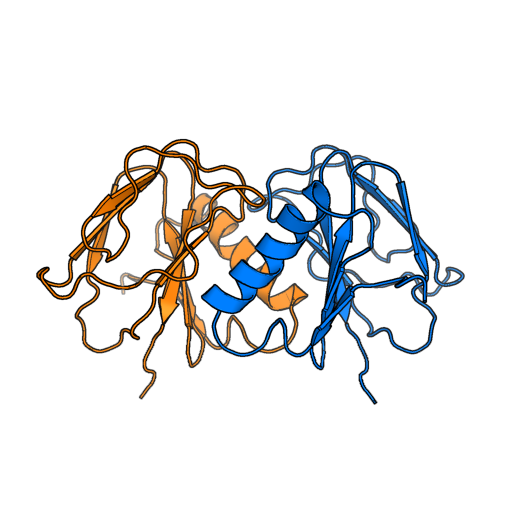 A 1 111 ? 4.312 -26.406 -7.516 1 90.38 111 GLY A N 1
ATOM 829 C CA . GLY A 1 111 ? 4.93 -25.094 -7.453 1 90.38 111 GLY A CA 1
ATOM 830 C C . GLY A 1 111 ? 4.32 -24.094 -8.422 1 90.38 111 GLY A C 1
ATOM 831 O O . GLY A 1 111 ? 5 -23.188 -8.898 1 90.38 111 GLY A O 1
ATOM 832 N N . LEU A 1 112 ? 3.115 -24.375 -8.812 1 94.81 112 LEU A N 1
ATOM 833 C CA . LEU A 1 112 ? 2.391 -23.5 -9.719 1 94.81 112 LEU A CA 1
ATOM 834 C C . LEU A 1 112 ? 1.28 -22.75 -8.977 1 94.81 112 LEU A C 1
ATOM 836 O O . LEU A 1 112 ? 0.511 -23.359 -8.234 1 94.81 112 LEU A O 1
ATOM 840 N N . VAL A 1 113 ? 1.313 -21.5 -9.086 1 97.62 113 VAL A N 1
ATOM 841 C CA . VAL A 1 113 ? 0.221 -20.672 -8.586 1 97.62 113 VAL A CA 1
ATOM 842 C C . VAL A 1 113 ? -0.465 -19.953 -9.75 1 97.62 113 VAL A C 1
ATOM 844 O O . VAL A 1 113 ? 0.202 -19.422 -10.633 1 97.62 113 VAL A O 1
ATOM 847 N N . THR A 1 114 ? -1.781 -20.062 -9.812 1 98.5 114 THR A N 1
ATOM 848 C CA . THR A 1 114 ? -2.523 -19.266 -10.789 1 98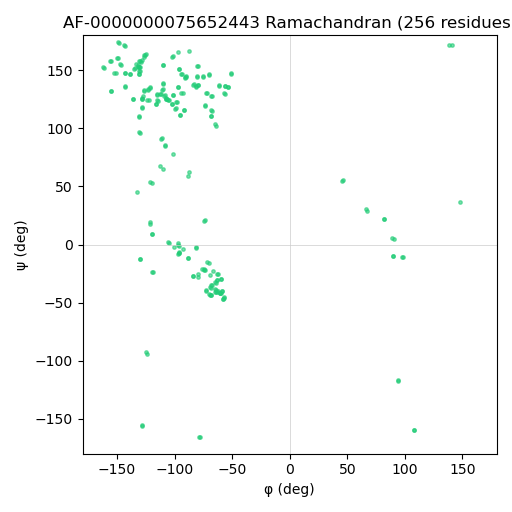.5 114 THR A CA 1
ATOM 849 C C . THR A 1 114 ? -3.344 -18.188 -10.094 1 98.5 114 THR A C 1
ATOM 851 O O . THR A 1 114 ? -3.904 -18.406 -9.023 1 98.5 114 THR A O 1
ATOM 854 N N . VAL A 1 115 ? -3.342 -17.031 -10.688 1 98.81 115 VAL A N 1
ATOM 855 C CA . VAL A 1 115 ? -4.152 -15.914 -10.219 1 98.81 115 VAL A CA 1
ATOM 856 C C . VAL A 1 115 ? -4.973 -15.352 -11.375 1 98.81 115 VAL A C 1
ATOM 858 O O . VAL A 1 115 ? -4.414 -14.938 -12.391 1 98.81 115 VAL A O 1
ATOM 861 N N . GLU A 1 116 ? -6.242 -15.406 -11.242 1 98.94 116 GLU A N 1
ATOM 862 C CA . GLU A 1 116 ? -7.148 -14.672 -12.117 1 98.94 116 GLU A CA 1
ATOM 863 C C . GLU A 1 116 ? -7.746 -13.461 -11.414 1 98.94 116 GLU A C 1
ATOM 865 O O . GLU A 1 116 ? -8.344 -13.594 -10.344 1 98.94 116 GLU A O 1
ATOM 870 N N . THR A 1 117 ? -7.57 -12.32 -11.992 1 98.81 117 THR A N 1
ATOM 871 C CA . THR A 1 117 ? -8.047 -11.109 -11.328 1 98.81 117 THR A CA 1
ATOM 872 C C . THR A 1 117 ? -8.688 -10.156 -12.336 1 98.81 117 THR A C 1
ATOM 874 O O . THR A 1 117 ? -8.258 -10.078 -13.484 1 98.81 117 THR A O 1
ATOM 877 N N . SER A 1 118 ? -9.695 -9.43 -11.898 1 98.81 118 SER A N 1
ATOM 878 C CA . SER A 1 118 ? -10.445 -8.516 -12.758 1 98.81 118 SER A CA 1
ATOM 879 C C . SER A 1 118 ? -9.742 -7.168 -12.875 1 98.81 118 SER A C 1
ATOM 881 O O . SER A 1 118 ? -9.969 -6.426 -13.828 1 98.81 118 SER A O 1
ATOM 883 N N . GLU A 1 119 ? -8.93 -6.699 -11.891 1 98.5 119 GLU A N 1
ATOM 884 C CA . GLU A 1 119 ? -8.148 -5.465 -11.852 1 98.5 119 GLU A CA 1
ATOM 885 C C . GLU A 1 119 ? -6.68 -5.746 -11.57 1 98.5 119 GLU A C 1
ATOM 887 O O . GLU A 1 119 ? -6.32 -6.855 -11.156 1 98.5 119 GLU A O 1
ATOM 892 N N . PRO A 1 120 ? -5.785 -4.762 -11.836 1 98.25 120 PRO A N 1
ATOM 893 C CA . PRO A 1 120 ? -4.395 -4.961 -11.414 1 98.25 120 PRO A CA 1
ATOM 894 C C . PRO A 1 120 ? -4.27 -5.309 -9.938 1 98.25 120 PRO A C 1
ATOM 896 O O . PRO A 1 120 ? -4.984 -4.746 -9.102 1 98.25 120 PRO A O 1
ATOM 899 N N . LEU A 1 121 ? -3.447 -6.277 -9.648 1 98.75 121 LEU A N 1
ATOM 900 C CA . LEU A 1 121 ? -3.355 -6.828 -8.297 1 98.75 121 LEU A CA 1
ATOM 901 C C . LEU A 1 121 ? -1.9 -7.031 -7.895 1 98.75 121 LEU A C 1
ATOM 903 O O . LEU A 1 121 ? -1.128 -7.652 -8.625 1 98.75 121 LEU A O 1
ATOM 907 N N . LEU A 1 122 ? -1.506 -6.457 -6.785 1 98.81 122 LEU A N 1
ATOM 908 C CA . LEU A 1 122 ? -0.132 -6.574 -6.309 1 98.81 122 LEU A CA 1
ATOM 909 C C . LEU A 1 122 ? 0.135 -7.969 -5.754 1 98.81 122 LEU A C 1
ATOM 911 O O . LEU A 1 122 ? -0.572 -8.43 -4.855 1 98.81 122 LEU A O 1
ATOM 915 N N . TRP A 1 123 ? 1.051 -8.664 -6.301 1 98.5 123 TRP A N 1
ATOM 916 C CA . TRP A 1 123 ? 1.604 -9.906 -5.77 1 98.5 123 TRP A CA 1
ATOM 917 C C . TRP A 1 123 ? 2.857 -9.633 -4.945 1 98.5 123 TRP A C 1
ATOM 919 O O . TRP A 1 123 ? 3.75 -8.898 -5.383 1 98.5 123 TRP A O 1
ATOM 929 N N . THR A 1 124 ? 2.953 -10.148 -3.773 1 98.25 124 THR A N 1
ATOM 930 C CA . THR A 1 124 ? 4.156 -10.078 -2.949 1 98.25 124 THR A CA 1
ATOM 931 C C . THR A 1 124 ? 4.527 -11.461 -2.42 1 98.25 124 THR A C 1
ATOM 933 O O . THR A 1 124 ? 3.654 -12.297 -2.184 1 98.25 124 THR A O 1
ATOM 936 N N . MET A 1 125 ? 5.801 -11.664 -2.232 1 97.69 125 MET A N 1
ATOM 937 C CA . MET A 1 125 ? 6.234 -12.945 -1.682 1 97.69 125 MET A CA 1
ATOM 938 C C . MET A 1 125 ? 7.586 -12.805 -0.991 1 97.69 125 MET A C 1
ATOM 940 O O . MET A 1 125 ? 8.328 -11.859 -1.25 1 97.69 125 MET A O 1
ATOM 944 N N . GLY A 1 126 ? 7.789 -13.758 -0.107 1 97 126 GLY A N 1
ATOM 945 C CA . GLY A 1 126 ? 9.109 -13.852 0.499 1 97 126 GLY A CA 1
ATOM 946 C C . GLY A 1 126 ? 10.172 -14.336 -0.463 1 97 126 GLY A C 1
ATOM 947 O O . GLY A 1 126 ? 9.898 -15.164 -1.335 1 97 126 GLY A O 1
ATOM 948 N N . VAL A 1 127 ? 11.375 -13.844 -0.311 1 95.38 127 VAL A N 1
ATOM 949 C CA . VAL A 1 127 ? 12.5 -14.32 -1.103 1 95.38 127 VAL A CA 1
ATOM 950 C C . VAL A 1 127 ? 13.672 -14.656 -0.182 1 95.38 127 VAL A C 1
ATOM 952 O O . VAL A 1 127 ? 13.734 -14.18 0.953 1 95.38 127 VAL A O 1
ATOM 955 N N . LYS A 1 128 ? 14.477 -15.555 -0.639 1 88.38 128 LYS A N 1
ATOM 956 C CA . LYS A 1 128 ? 15.734 -15.898 0.02 1 88.38 128 LYS A CA 1
ATOM 957 C C . LYS A 1 128 ? 16.938 -15.398 -0.781 1 88.38 128 LYS A C 1
ATOM 959 O O . LYS A 1 128 ? 17.203 -15.883 -1.882 1 88.38 128 LYS A O 1
ATOM 964 N N . MET A 1 129 ? 17.297 -14.078 -0.508 1 74.69 129 MET A N 1
ATOM 965 C CA . MET A 1 129 ? 18.469 -13.625 -1.248 1 74.69 129 MET A CA 1
ATOM 966 C C . MET A 1 129 ? 19.75 -14.266 -0.703 1 74.69 129 MET A C 1
ATOM 968 O O . MET A 1 129 ? 19.875 -14.469 0.506 1 74.69 129 MET A O 1
ATOM 972 N N . PRO A 1 130 ? 20.656 -14.883 -1.647 1 63.5 130 PRO A N 1
ATOM 973 C CA . PRO A 1 130 ? 21.906 -15.523 -1.224 1 63.5 130 PRO A CA 1
ATOM 974 C C . PRO A 1 130 ? 22.766 -14.609 -0.356 1 63.5 130 PRO A C 1
ATOM 976 O O . PRO A 1 130 ? 22.703 -13.383 -0.493 1 63.5 130 PRO A O 1
ATOM 979 N N . MET B 1 1 ? -9.328 5.875 31.672 1 36.66 1 MET B N 1
ATOM 980 C CA . MET B 1 1 ? -8.195 6.391 30.922 1 36.66 1 MET B CA 1
ATOM 981 C C . MET B 1 1 ? -8.523 6.457 29.422 1 36.66 1 MET B C 1
ATOM 983 O O . MET B 1 1 ? -8.93 5.457 28.828 1 36.66 1 MET B O 1
ATOM 987 N N . GLN B 1 2 ? -9.031 7.539 28.906 1 60.56 2 GLN B N 1
ATOM 988 C CA . GLN B 1 2 ? -9.469 7.707 27.531 1 60.56 2 GLN B CA 1
ATOM 989 C C . GLN B 1 2 ? -8.289 7.59 26.562 1 60.56 2 GLN B C 1
ATOM 991 O O . GLN B 1 2 ? -7.293 8.297 26.703 1 60.56 2 GLN B O 1
ATOM 996 N N . VAL B 1 3 ? -8.156 6.422 25.859 1 70.75 3 VAL B N 1
ATOM 997 C CA . VAL B 1 3 ? -7.074 6.234 24.906 1 70.75 3 VAL B CA 1
ATOM 998 C C . VAL B 1 3 ? -7.273 7.164 23.719 1 70.75 3 VAL B C 1
ATOM 1000 O O . VAL B 1 3 ? -8.297 7.09 23.031 1 70.75 3 VAL B O 1
ATOM 1003 N N . ASP B 1 4 ? -6.332 8.133 23.547 1 87.88 4 ASP B N 1
ATOM 1004 C CA . ASP B 1 4 ? -6.441 9.117 22.469 1 87.88 4 ASP B CA 1
ATOM 1005 C C . ASP B 1 4 ? -5.977 8.531 21.141 1 87.88 4 ASP B C 1
ATOM 1007 O O . ASP B 1 4 ? -6.469 8.922 20.078 1 87.88 4 ASP B O 1
ATOM 1011 N N . TYR B 1 5 ? -5.102 7.605 21.312 1 89.31 5 TYR B N 1
ATOM 1012 C CA . TYR B 1 5 ? -4.57 6.98 20.109 1 89.31 5 TYR B CA 1
ATOM 1013 C C . TYR B 1 5 ? -4.164 5.535 20.375 1 89.31 5 TYR B C 1
ATOM 1015 O O . TYR B 1 5 ? -3.828 5.18 21.516 1 89.31 5 TYR B O 1
ATOM 1023 N N . ILE B 1 6 ? -4.32 4.773 19.391 1 94 6 ILE B N 1
ATOM 1024 C CA . ILE B 1 6 ? -3.711 3.449 19.344 1 94 6 ILE B CA 1
ATOM 1025 C C . ILE B 1 6 ? -2.48 3.477 18.438 1 94 6 ILE B C 1
ATOM 1027 O O . ILE B 1 6 ? -2.561 3.883 17.281 1 94 6 ILE B O 1
ATOM 1031 N N . VAL B 1 7 ? -1.295 3.115 19.016 1 95.25 7 VAL B N 1
ATOM 1032 C CA . VAL B 1 7 ? -0.043 3.186 18.266 1 95.25 7 VAL B CA 1
ATOM 1033 C C . VAL B 1 7 ? 0.53 1.781 18.094 1 95.25 7 VAL B C 1
ATOM 1035 O O . VAL B 1 7 ? 0.686 1.038 19.062 1 95.25 7 VAL B O 1
ATOM 1038 N N . SER B 1 8 ? 0.772 1.365 16.922 1 95.44 8 SER B N 1
ATOM 1039 C CA . SER B 1 8 ? 1.524 0.149 16.625 1 95.44 8 SER B CA 1
ATOM 1040 C C . SER B 1 8 ? 2.977 0.466 16.281 1 95.44 8 SER B C 1
ATOM 1042 O O . SER B 1 8 ? 3.248 1.183 15.32 1 95.44 8 SER B O 1
ATOM 1044 N N . LEU B 1 9 ? 3.936 -0.082 16.984 1 94.81 9 LEU B N 1
ATOM 1045 C CA . LEU B 1 9 ? 5.359 0.166 16.797 1 94.81 9 LEU B CA 1
ATOM 1046 C C . LEU B 1 9 ? 5.984 -0.919 15.922 1 94.81 9 LEU B C 1
ATOM 1048 O O . LEU B 1 9 ? 5.531 -2.066 15.938 1 94.81 9 LEU B O 1
ATOM 1052 N N . GLY B 1 10 ? 7.059 -0.549 15.172 1 93.31 10 GLY B N 1
ATOM 1053 C CA . GLY B 1 10 ? 7.711 -1.496 14.281 1 93.31 10 GLY B CA 1
ATOM 1054 C C . GLY B 1 10 ? 6.828 -1.93 13.125 1 93.31 10 GLY B C 1
ATOM 1055 O O . GLY B 1 10 ? 6.941 -3.057 12.641 1 93.31 10 GLY B O 1
ATOM 1056 N N . ALA B 1 11 ? 5.969 -1.088 12.695 1 94.81 11 ALA B N 1
ATOM 1057 C CA . ALA B 1 11 ? 4.863 -1.455 11.812 1 94.81 11 ALA B CA 1
ATOM 1058 C C . ALA B 1 11 ? 5.352 -1.663 10.383 1 94.81 11 ALA B C 1
ATOM 1060 O O . ALA B 1 11 ? 4.668 -2.289 9.57 1 94.81 11 ALA B O 1
ATOM 1061 N N . PHE B 1 12 ? 6.512 -1.118 9.992 1 93.81 12 PHE B N 1
ATOM 1062 C CA . PHE B 1 12 ? 6.902 -1.109 8.586 1 93.81 12 PHE B CA 1
ATOM 1063 C C . PHE B 1 12 ? 8.211 -1.869 8.383 1 93.81 12 PHE B C 1
ATOM 1065 O O . PHE B 1 12 ? 8.781 -1.855 7.285 1 93.81 12 PHE B O 1
ATOM 1072 N N . GLY B 1 13 ? 8.656 -2.518 9.344 1 85 13 GLY B N 1
ATOM 1073 C CA . GLY B 1 13 ? 9.898 -3.266 9.211 1 85 13 GLY B CA 1
ATOM 1074 C C . GLY B 1 13 ? 9.68 -4.699 8.766 1 85 13 GLY B C 1
ATOM 1075 O O . GLY B 1 13 ? 8.648 -5.301 9.07 1 85 13 GLY B O 1
ATOM 1076 N N . GLY B 1 14 ? 10.578 -5.184 7.957 1 86.94 14 GLY B N 1
ATOM 1077 C CA . GLY B 1 14 ? 10.625 -6.605 7.66 1 86.94 14 GLY B CA 1
ATOM 1078 C C . GLY B 1 14 ? 9.852 -6.98 6.41 1 86.94 14 GLY B C 1
ATOM 1079 O O . GLY B 1 14 ? 10.141 -6.477 5.32 1 86.94 14 GLY B O 1
ATOM 1080 N N . ARG B 1 15 ? 8.828 -7.797 6.605 1 92.81 15 ARG B N 1
ATOM 1081 C CA . ARG B 1 15 ? 8.117 -8.453 5.516 1 92.81 15 ARG B CA 1
ATOM 1082 C C . ARG B 1 15 ? 7.059 -7.527 4.922 1 92.81 15 ARG B C 1
ATOM 1084 O O . ARG B 1 15 ? 6.289 -6.902 5.656 1 92.81 15 ARG B O 1
ATOM 1091 N N . MET B 1 16 ? 6.977 -7.535 3.574 1 95.88 16 MET B N 1
ATOM 1092 C CA . MET B 1 16 ? 6.035 -6.656 2.885 1 95.88 16 MET B CA 1
ATOM 1093 C C . MET B 1 16 ? 4.594 -7.078 3.158 1 95.88 16 MET B C 1
ATOM 1095 O O . MET B 1 16 ? 3.703 -6.23 3.252 1 95.88 16 MET B O 1
ATOM 1099 N N . ASP B 1 17 ? 4.363 -8.422 3.289 1 95.81 17 ASP B N 1
ATOM 1100 C CA . ASP B 1 17 ? 3.006 -8.875 3.58 1 95.81 17 ASP B CA 1
ATOM 1101 C C . ASP B 1 17 ? 2.543 -8.375 4.949 1 95.81 17 ASP B C 1
ATOM 1103 O O . ASP B 1 17 ? 1.373 -8.039 5.129 1 95.81 17 ASP B O 1
ATOM 1107 N N . HIS B 1 18 ? 3.469 -8.258 5.906 1 96.31 18 HIS B N 1
ATOM 1108 C CA . HIS B 1 18 ? 3.143 -7.699 7.215 1 96.31 18 HIS B CA 1
ATOM 1109 C C . HIS B 1 18 ? 2.852 -6.207 7.121 1 96.31 18 HIS B C 1
ATOM 1111 O O . HIS B 1 18 ? 1.919 -5.711 7.758 1 96.31 18 HIS B O 1
ATOM 1117 N N . VAL B 1 19 ? 3.668 -5.48 6.352 1 97.19 19 VAL B N 1
ATOM 1118 C CA . VAL B 1 19 ? 3.457 -4.051 6.156 1 97.19 19 VAL B CA 1
ATOM 1119 C C . VAL B 1 19 ? 2.062 -3.805 5.59 1 97.19 19 VAL B C 1
ATOM 1121 O O . VAL B 1 19 ? 1.317 -2.963 6.098 1 97.19 19 VAL B O 1
ATOM 1124 N N . MET B 1 20 ? 1.652 -4.574 4.582 1 97.94 20 MET B N 1
ATOM 1125 C CA . MET B 1 20 ? 0.35 -4.402 3.945 1 97.94 20 MET B CA 1
ATOM 1126 C C . MET B 1 20 ? -0.776 -4.793 4.895 1 97.94 20 MET B C 1
ATOM 1128 O O . MET B 1 20 ? -1.842 -4.176 4.891 1 97.94 20 MET B O 1
ATOM 1132 N N . ALA B 1 21 ? -0.526 -5.848 5.684 1 97.69 21 ALA B N 1
ATOM 1133 C CA . ALA B 1 21 ? -1.509 -6.234 6.695 1 97.69 21 ALA B CA 1
ATOM 1134 C C . ALA B 1 21 ? -1.739 -5.105 7.695 1 97.69 21 ALA B C 1
ATOM 1136 O O . ALA B 1 21 ? -2.877 -4.836 8.086 1 97.69 21 ALA B O 1
ATOM 1137 N N . ASN B 1 22 ? -0.66 -4.477 8.078 1 97.81 22 ASN B N 1
ATOM 1138 C CA . ASN B 1 22 ? -0.776 -3.369 9.023 1 97.81 22 ASN B CA 1
ATOM 1139 C C . ASN B 1 22 ? -1.555 -2.201 8.422 1 97.81 22 ASN B C 1
ATOM 1141 O O . ASN B 1 22 ? -2.387 -1.593 9.094 1 97.81 22 ASN B O 1
ATOM 1145 N N . ILE B 1 23 ? -1.331 -1.896 7.18 1 98.25 23 ILE B N 1
ATOM 1146 C CA . ILE B 1 23 ? -2.092 -0.849 6.508 1 98.25 23 ILE B CA 1
ATOM 1147 C C . ILE B 1 23 ? -3.561 -1.257 6.414 1 98.25 23 ILE B C 1
ATOM 1149 O O . ILE B 1 23 ? -4.453 -0.431 6.617 1 98.25 23 ILE B O 1
ATOM 1153 N N . HIS B 1 24 ? -3.783 -2.498 6.164 1 98.38 24 HIS B N 1
ATOM 1154 C CA . HIS B 1 24 ? -5.141 -3.033 6.125 1 98.38 24 HIS B CA 1
ATOM 1155 C C . HIS B 1 24 ? -5.855 -2.814 7.453 1 98.38 24 HIS B C 1
ATOM 1157 O O . HIS B 1 24 ? -7.043 -2.48 7.473 1 98.38 24 HIS B O 1
ATOM 1163 N N . THR B 1 25 ? -5.172 -2.984 8.516 1 97.44 25 THR B N 1
ATOM 1164 C CA . THR B 1 25 ? -5.762 -2.832 9.836 1 97.44 25 THR B CA 1
ATOM 1165 C C . THR B 1 25 ? -6.234 -1.398 10.062 1 97.44 25 THR B C 1
ATOM 1167 O O . THR B 1 25 ? -7.223 -1.165 10.758 1 97.44 25 THR B O 1
ATOM 1170 N N . LEU B 1 26 ? -5.582 -0.418 9.453 1 98.19 26 LEU B N 1
ATOM 1171 C CA . LEU B 1 26 ? -6.039 0.964 9.531 1 98.19 26 LEU B CA 1
ATOM 1172 C C . LEU B 1 26 ? -7.445 1.105 8.961 1 98.19 26 LEU B C 1
ATOM 1174 O O . LEU B 1 26 ? -8.273 1.83 9.508 1 98.19 26 LEU B O 1
ATOM 1178 N N . TYR B 1 27 ? -7.684 0.42 7.84 1 98 27 TYR B N 1
ATOM 1179 C CA . TYR B 1 27 ? -9 0.452 7.219 1 98 27 TYR B CA 1
ATOM 1180 C C . TYR B 1 27 ? -10.031 -0.271 8.086 1 98 27 TYR B C 1
ATOM 1182 O O . TYR B 1 27 ? -11.141 0.222 8.281 1 98 27 TYR B O 1
ATOM 1190 N N . GLU B 1 28 ? -9.609 -1.407 8.586 1 97.5 28 GLU B N 1
ATOM 1191 C CA . GLU B 1 28 ? -10.516 -2.195 9.414 1 97.5 28 GLU B CA 1
ATOM 1192 C C . GLU B 1 28 ? -10.906 -1.434 10.68 1 97.5 28 GLU B C 1
ATOM 1194 O O . GLU B 1 28 ? -12.062 -1.489 11.109 1 97.5 28 GLU B O 1
ATOM 1199 N N . ALA B 1 29 ? -9.953 -0.787 11.227 1 96.69 29 ALA B N 1
ATOM 1200 C CA . ALA B 1 29 ? -10.156 -0.101 12.5 1 96.69 29 ALA B CA 1
ATOM 1201 C C . ALA B 1 29 ? -11.258 0.949 12.391 1 96.69 29 ALA B C 1
ATOM 1203 O O . ALA B 1 29 ? -11.969 1.216 13.359 1 96.69 29 ALA B O 1
ATOM 1204 N N . ARG B 1 30 ? -11.43 1.505 11.234 1 93 30 ARG B N 1
ATOM 1205 C CA . ARG B 1 30 ? -12.43 2.551 11.031 1 93 30 ARG B CA 1
ATOM 1206 C C . ARG B 1 30 ? -13.836 2.02 11.289 1 93 30 ARG B C 1
ATOM 1208 O O . ARG B 1 30 ? -14.742 2.787 11.617 1 93 30 ARG B O 1
ATOM 1215 N N . SER B 1 31 ? -14.008 0.718 11.125 1 92.5 31 SER B N 1
ATOM 1216 C CA . SER B 1 31 ? -15.328 0.113 11.289 1 92.5 31 SER B CA 1
ATOM 1217 C C . SER B 1 31 ? -15.578 -0.279 12.742 1 92.5 31 SER B C 1
ATOM 1219 O O . SER B 1 31 ? -16.719 -0.519 13.141 1 92.5 31 SER B O 1
ATOM 1221 N N . PHE B 1 32 ? -14.5 -0.243 13.547 1 92.88 32 PHE B N 1
ATOM 1222 C CA . PHE B 1 32 ? -14.664 -0.83 14.875 1 92.88 32 PHE B CA 1
ATOM 1223 C C . PHE B 1 32 ? -14.422 0.21 15.961 1 92.88 32 PHE B C 1
ATOM 1225 O O . PHE B 1 32 ? -14.852 0.032 17.109 1 92.88 32 PHE B O 1
ATOM 1232 N N . THR B 1 33 ? -13.68 1.254 15.648 1 91.38 33 THR B N 1
ATOM 1233 C CA . THR B 1 33 ? -13.367 2.252 16.672 1 91.38 33 THR B CA 1
ATOM 1234 C C . THR B 1 33 ? -13.258 3.641 16.047 1 91.38 33 THR B C 1
ATOM 1236 O O . THR B 1 33 ? -12.883 3.777 14.875 1 91.38 33 THR B O 1
ATOM 1239 N N . SER B 1 34 ? -13.484 4.656 16.828 1 89.75 34 SER B N 1
ATOM 1240 C CA . SER B 1 34 ? -13.25 6.043 16.422 1 89.75 34 SER B CA 1
ATOM 1241 C C . SER B 1 34 ? -11.891 6.535 16.906 1 89.75 34 SER B C 1
ATOM 1243 O O . SER B 1 34 ? -11.453 7.629 16.531 1 89.75 34 SER B O 1
ATOM 1245 N N . THR B 1 35 ? -11.305 5.668 17.719 1 92 35 THR B N 1
ATOM 1246 C CA . THR B 1 35 ? -9.977 6.027 18.188 1 92 35 THR B CA 1
ATOM 1247 C C . THR B 1 35 ? -8.969 6.008 17.047 1 92 35 THR B C 1
ATOM 1249 O O . THR B 1 35 ? -8.867 5.02 16.328 1 92 35 THR B O 1
ATOM 1252 N N . PRO B 1 36 ? -8.25 7.105 16.906 1 92.25 36 PRO B N 1
ATOM 1253 C CA . PRO B 1 36 ? -7.254 7.125 15.828 1 92.25 36 PRO B CA 1
ATOM 1254 C C . PRO B 1 36 ? -6.18 6.055 16 1 92.25 36 PRO B C 1
ATOM 1256 O O . PRO B 1 36 ? -5.727 5.805 17.125 1 92.25 36 PRO B O 1
ATOM 1259 N N . VAL B 1 37 ? -5.82 5.398 14.922 1 97.19 37 VAL B N 1
ATOM 1260 C CA . VAL B 1 37 ? -4.762 4.395 14.891 1 97.19 37 VAL B CA 1
ATOM 1261 C C . VAL B 1 37 ? -3.572 4.926 14.094 1 97.19 37 VAL B C 1
ATOM 1263 O O . VAL B 1 37 ? -3.746 5.5 13.016 1 97.19 37 VAL B O 1
ATOM 1266 N N . VAL B 1 38 ? -2.379 4.754 14.672 1 97.44 38 VAL B N 1
ATOM 1267 C CA . VAL B 1 38 ? -1.157 5.219 14.016 1 97.44 38 VAL B CA 1
ATOM 1268 C C . VAL B 1 38 ? -0.161 4.066 13.914 1 97.44 38 VAL B C 1
ATOM 1270 O O . VAL B 1 38 ? 0.043 3.32 14.875 1 97.44 38 VAL B O 1
ATOM 1273 N N . LEU B 1 39 ? 0.411 3.877 12.781 1 97.88 39 LEU B N 1
ATOM 1274 C CA . LEU B 1 39 ? 1.52 2.955 12.555 1 97.88 39 LEU B CA 1
ATOM 1275 C C . LEU B 1 39 ? 2.854 3.691 12.594 1 97.88 39 LEU B C 1
ATOM 1277 O O . LEU B 1 39 ? 2.996 4.754 11.984 1 97.88 39 LEU B O 1
ATOM 1281 N N . LEU B 1 40 ? 3.793 3.094 13.266 1 96.62 40 LEU B N 1
ATOM 1282 C CA . LEU B 1 40 ? 5.047 3.809 13.469 1 96.62 40 LEU B CA 1
ATOM 1283 C C . LEU B 1 40 ? 6.234 2.852 13.398 1 96.62 40 LEU B C 1
ATOM 1285 O O . LEU B 1 40 ? 6.152 1.719 13.875 1 96.62 40 LEU B O 1
ATOM 1289 N N . ASP B 1 41 ? 7.258 3.262 12.719 1 95.31 41 ASP B N 1
ATOM 1290 C CA . ASP B 1 41 ? 8.562 2.652 12.961 1 95.31 41 ASP B CA 1
ATOM 1291 C C . ASP B 1 41 ? 9.625 3.719 13.227 1 95.31 41 ASP B C 1
ATOM 1293 O O . ASP B 1 41 ? 9.312 4.816 13.688 1 95.31 41 ASP B O 1
ATOM 1297 N N . GLU B 1 42 ? 10.875 3.426 12.992 1 93.44 42 GLU B N 1
ATOM 1298 C CA . GLU B 1 42 ? 11.953 4.32 13.414 1 93.44 42 GLU B CA 1
ATOM 1299 C C . GLU B 1 42 ? 12.016 5.562 12.523 1 93.44 42 GLU B C 1
ATOM 1301 O O . GLU B 1 42 ? 12.531 6.602 12.938 1 93.44 42 GLU B O 1
ATOM 1306 N N . VAL B 1 43 ? 11.469 5.414 11.336 1 95.31 43 VAL B N 1
ATOM 1307 C CA . VAL B 1 43 ? 11.734 6.527 10.43 1 95.31 43 VAL B CA 1
ATOM 1308 C C . VAL B 1 43 ? 10.422 7.008 9.805 1 95.31 43 VAL B C 1
ATOM 1310 O O . VAL B 1 43 ? 10.375 8.094 9.219 1 95.31 43 VAL B O 1
ATOM 1313 N N . SER B 1 44 ? 9.359 6.23 9.961 1 96.88 44 SER B N 1
ATOM 1314 C CA . SER B 1 44 ? 8.109 6.566 9.281 1 96.88 44 SER B CA 1
ATOM 1315 C C . SER B 1 44 ? 6.918 6.441 10.219 1 96.88 44 SER B C 1
ATOM 1317 O O . SER B 1 44 ? 6.938 5.633 11.148 1 96.88 44 SER B O 1
ATOM 1319 N N . MET B 1 45 ? 5.945 7.203 9.945 1 96.81 45 MET B N 1
ATOM 1320 C CA . MET B 1 45 ? 4.625 7.113 10.562 1 96.81 45 MET B CA 1
ATOM 1321 C C . MET B 1 45 ? 3.527 7.121 9.508 1 96.81 45 MET B C 1
ATOM 1323 O O . MET B 1 45 ? 3.666 7.766 8.469 1 96.81 45 MET B O 1
ATOM 1327 N N . ALA B 1 46 ? 2.381 6.395 9.758 1 98.06 46 ALA B N 1
ATOM 1328 C CA . ALA B 1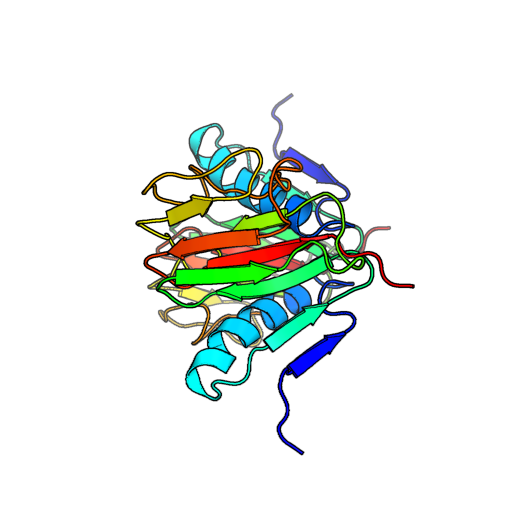 46 ? 1.237 6.422 8.852 1 98.06 46 ALA B CA 1
ATOM 1329 C C . ALA B 1 46 ? -0.077 6.371 9.625 1 98.06 46 ALA B C 1
ATOM 1331 O O . ALA B 1 46 ? -0.153 5.762 10.688 1 98.06 46 ALA B O 1
ATOM 1332 N N . CYS B 1 47 ? -1.073 6.977 9.141 1 98.06 47 CYS B N 1
ATOM 1333 C CA . CYS B 1 47 ? -2.447 6.859 9.617 1 98.06 47 CYS B CA 1
ATOM 1334 C C . CYS B 1 47 ? -3.436 7.07 8.477 1 98.06 47 CYS B C 1
ATOM 1336 O O . CYS B 1 47 ? -3.059 7.539 7.398 1 98.06 47 CYS B O 1
ATOM 1338 N N . LEU B 1 48 ? -4.605 6.617 8.672 1 98.56 48 LEU B N 1
ATOM 1339 C CA . LEU B 1 48 ? -5.637 6.727 7.648 1 98.56 48 LEU B CA 1
ATOM 1340 C C . LEU B 1 48 ? -6.562 7.906 7.926 1 98.56 48 LEU B C 1
ATOM 1342 O O . LEU B 1 48 ? -7.195 7.969 8.977 1 98.56 48 LEU B O 1
ATOM 1346 N N . LEU B 1 49 ? -6.551 8.859 7 1 98.19 49 LEU B N 1
ATOM 1347 C CA . LEU B 1 49 ? -7.453 9.992 7.113 1 98.19 49 LEU B CA 1
ATOM 1348 C C . LEU B 1 49 ? -8.852 9.625 6.633 1 98.19 49 LEU B C 1
ATOM 1350 O O . LEU B 1 49 ? -9.008 8.992 5.59 1 98.19 49 LEU B O 1
ATOM 1354 N N . ALA B 1 50 ? -9.844 10.039 7.332 1 97.19 50 ALA B N 1
ATOM 1355 C CA . ALA B 1 50 ? -11.234 9.828 6.941 1 97.19 50 ALA B CA 1
ATOM 1356 C C . ALA B 1 50 ? -11.672 10.852 5.898 1 97.19 50 ALA B C 1
ATOM 1358 O O . ALA B 1 50 ? -11.102 11.938 5.805 1 97.19 50 ALA B O 1
ATOM 1359 N N . PRO B 1 51 ? -12.688 10.43 5.078 1 98.12 51 PRO B N 1
ATOM 1360 C CA . PRO B 1 51 ? -13.258 11.461 4.215 1 98.12 51 PRO B CA 1
ATOM 1361 C C . PRO B 1 51 ? -13.648 12.719 4.98 1 98.12 51 PRO B C 1
ATOM 1363 O O . PRO B 1 51 ? -14.117 12.633 6.121 1 98.12 51 PRO B O 1
ATOM 1366 N N . GLY B 1 52 ? -13.516 13.812 4.312 1 98.56 52 GLY B N 1
ATOM 1367 C CA . GLY B 1 52 ? -13.719 15.094 4.969 1 98.56 52 GLY B CA 1
ATOM 1368 C C . GLY B 1 52 ? -12.438 15.867 5.195 1 98.56 52 GLY B C 1
ATOM 1369 O O . GLY B 1 52 ? -11.469 15.703 4.449 1 98.56 52 GLY B O 1
ATOM 1370 N N . LYS B 1 53 ? -12.492 16.828 6.156 1 98.56 53 LYS B N 1
ATOM 1371 C CA . LYS B 1 53 ? -11.359 17.703 6.418 1 98.56 53 LYS B CA 1
ATOM 1372 C C . LYS B 1 53 ? -10.586 17.266 7.652 1 98.56 53 LYS B C 1
ATOM 1374 O O . LYS B 1 53 ? -11.18 16.953 8.688 1 98.56 53 LYS B O 1
ATOM 1379 N N . THR B 1 54 ? -9.375 17.125 7.57 1 98.19 54 THR B N 1
ATOM 1380 C CA . THR B 1 54 ? -8.469 16.859 8.68 1 98.19 54 THR B CA 1
ATOM 1381 C C . THR B 1 54 ? -7.402 17.938 8.789 1 98.19 54 THR B C 1
ATOM 1383 O O . THR B 1 54 ? -6.855 18.391 7.781 1 98.19 54 THR B O 1
ATOM 1386 N N . VAL B 1 55 ? -7.172 18.375 9.945 1 97.25 55 VAL B N 1
ATOM 1387 C CA . VAL B 1 55 ? -6.082 19.312 10.227 1 97.25 55 VAL B CA 1
ATOM 1388 C C . VAL B 1 55 ? -4.961 18.578 10.961 1 97.25 55 VAL B C 1
ATOM 1390 O O . VAL B 1 55 ? -5.195 17.938 11.992 1 97.25 55 VAL B O 1
ATOM 1393 N N . LEU B 1 56 ? -3.771 18.625 10.477 1 95.62 56 LEU B N 1
ATOM 1394 C CA . LEU B 1 56 ? -2.594 17.984 11.062 1 95.62 56 LEU B CA 1
ATOM 1395 C C . LEU B 1 56 ? -1.61 19.031 11.578 1 95.62 56 LEU B C 1
ATOM 1397 O O . LEU B 1 56 ? -1.245 19.953 10.844 1 95.62 56 LEU B O 1
ATOM 1401 N N . HIS B 1 57 ? -1.221 18.844 12.773 1 93.5 57 HIS B N 1
ATOM 1402 C CA . HIS B 1 57 ? -0.147 19.656 13.344 1 93.5 57 HIS B CA 1
ATOM 1403 C C . HIS B 1 57 ? 1.209 18.984 13.141 1 93.5 57 HIS B C 1
ATOM 1405 O O . HIS B 1 57 ? 1.472 17.922 13.711 1 93.5 57 HIS B O 1
ATOM 1411 N N . VAL B 1 58 ? 2.125 19.641 12.344 1 92 58 VAL B N 1
ATOM 1412 C CA . VAL B 1 58 ? 3.324 18.938 11.898 1 92 58 VAL B CA 1
ATOM 1413 C C . VAL B 1 58 ? 4.566 19.688 12.367 1 92 58 VAL B C 1
ATOM 1415 O O . VAL B 1 58 ? 5.617 19.625 11.727 1 92 58 VAL B O 1
ATOM 1418 N N . GLN B 1 59 ? 4.527 20.516 13.25 1 86.75 59 GLN B N 1
ATOM 1419 C CA . GLN B 1 59 ? 5.664 21.188 13.883 1 86.75 59 GLN B CA 1
ATOM 1420 C C . GLN B 1 59 ? 5.703 20.906 15.383 1 86.75 59 GLN B C 1
ATOM 1422 O O . GLN B 1 59 ? 5.781 21.844 16.188 1 86.75 59 GLN B O 1
ATOM 1427 N N . THR B 1 60 ? 5.668 19.625 15.688 1 84.81 60 THR B N 1
ATOM 1428 C CA . THR B 1 60 ? 5.699 19.219 17.078 1 84.81 60 THR B CA 1
ATOM 1429 C C . THR B 1 60 ? 7.121 18.859 17.516 1 84.81 60 THR B C 1
ATOM 1431 O O . THR B 1 60 ? 7.398 18.703 18.703 1 84.81 60 THR B O 1
ATOM 1434 N N . GLY B 1 61 ? 7.992 18.859 16.547 1 86.25 61 GLY B N 1
ATOM 1435 C CA . GLY B 1 61 ? 9.383 18.531 16.828 1 86.25 61 GLY B CA 1
ATOM 1436 C C . GLY B 1 61 ? 9.719 17.078 16.516 1 86.25 61 GLY B C 1
ATOM 1437 O O . GLY B 1 61 ? 10.898 16.703 16.469 1 86.25 61 GLY B O 1
ATOM 1438 N N . GLY B 1 62 ? 8.75 16.219 16.25 1 90.56 62 GLY B N 1
ATOM 1439 C CA . GLY B 1 62 ? 8.984 14.805 16.031 1 90.56 62 GLY B CA 1
ATOM 1440 C C . GLY B 1 62 ? 8.867 14.406 14.562 1 90.56 62 GLY B C 1
ATOM 1441 O O . GLY B 1 62 ? 9.07 13.242 14.219 1 90.56 62 GLY B O 1
ATOM 1442 N N . GLU B 1 63 ? 8.609 15.453 13.758 1 91.62 63 GLU B N 1
ATOM 1443 C CA . GLU B 1 63 ? 8.383 15.156 12.344 1 91.62 63 GLU B CA 1
ATOM 1444 C C . GLU B 1 63 ? 9.688 15.203 11.555 1 91.62 63 GLU B C 1
ATOM 1446 O O . GLU B 1 63 ? 10.562 16.016 11.844 1 91.62 63 GLU B O 1
ATOM 1451 N N . GLY B 1 64 ? 9.781 14.305 10.57 1 92.88 64 GLY B N 1
ATOM 1452 C CA . GLY B 1 64 ? 10.828 14.438 9.57 1 92.88 64 GLY B CA 1
ATOM 1453 C C . GLY B 1 64 ? 10.531 15.5 8.523 1 92.88 64 GLY B C 1
ATOM 1454 O O . GLY B 1 64 ? 9.672 16.359 8.734 1 92.88 64 GLY B O 1
ATOM 1455 N N . GLU B 1 65 ? 11.273 15.469 7.438 1 91.62 65 GLU B N 1
ATOM 1456 C CA . GLU B 1 65 ? 11.219 16.531 6.434 1 91.62 65 GLU B CA 1
ATOM 1457 C C . GLU B 1 65 ? 10.305 16.156 5.277 1 91.62 65 GLU B C 1
ATOM 1459 O O . GLU B 1 65 ? 10.18 16.906 4.305 1 91.62 65 GLU B O 1
ATOM 1464 N N . TRP B 1 66 ? 9.766 15.008 5.395 1 96.31 66 TRP B N 1
ATOM 1465 C CA . TRP B 1 66 ? 8.969 14.547 4.258 1 96.31 66 TRP B CA 1
ATOM 1466 C C . TRP B 1 66 ? 7.617 14.016 4.715 1 96.31 66 TRP B C 1
ATOM 1468 O O . TRP B 1 66 ? 7.453 13.641 5.879 1 96.31 66 TRP B O 1
ATOM 1478 N N . CYS B 1 67 ? 6.645 14.055 3.828 1 97.62 67 CYS B N 1
ATOM 1479 C CA . CYS B 1 67 ? 5.328 13.453 4.012 1 97.62 67 CYS B CA 1
ATOM 1480 C C . CYS B 1 67 ? 4.754 12.977 2.68 1 97.62 67 CYS B C 1
ATOM 1482 O O . CYS B 1 67 ? 5.371 13.172 1.63 1 97.62 67 CYS B O 1
ATOM 1484 N N . GLY B 1 68 ? 3.648 12.305 2.727 1 98.31 68 GLY B N 1
ATOM 1485 C CA . GLY B 1 68 ? 3.002 11.836 1.511 1 98.31 68 GLY B CA 1
ATOM 1486 C C . GLY B 1 68 ? 1.543 11.477 1.713 1 98.31 68 GLY B C 1
ATOM 1487 O O . GLY B 1 68 ? 1.118 11.195 2.836 1 98.31 68 GLY B O 1
ATOM 1488 N N . LEU B 1 69 ? 0.755 11.578 0.713 1 98.81 69 LEU B N 1
ATOM 1489 C CA . LEU B 1 69 ? -0.63 11.125 0.614 1 98.81 69 LEU B CA 1
ATOM 1490 C C . LEU B 1 69 ? -0.776 10.039 -0.444 1 98.81 69 LEU B C 1
ATOM 1492 O O . LEU B 1 69 ? -0.441 10.258 -1.611 1 98.81 69 LEU B O 1
ATOM 1496 N N . VAL B 1 70 ? -1.24 8.875 -0.046 1 98.81 70 VAL B N 1
ATOM 1497 C CA . VAL B 1 70 ? -1.271 7.711 -0.926 1 98.81 70 VAL B CA 1
ATOM 1498 C C . VAL B 1 70 ? -2.674 7.109 -0.941 1 98.81 70 VAL B C 1
ATOM 1500 O O . VAL B 1 70 ? -3.211 6.746 0.108 1 98.81 70 VAL B O 1
ATOM 1503 N N . PRO B 1 71 ? -3.262 6.926 -2.1 1 98.69 71 PRO B N 1
ATOM 1504 C CA . PRO B 1 71 ? -4.605 6.355 -2.207 1 98.69 71 PRO B CA 1
ATOM 1505 C C . PRO B 1 71 ? -4.598 4.828 -2.26 1 98.69 71 PRO B C 1
ATOM 1507 O O . PRO B 1 71 ? -5.129 4.238 -3.203 1 98.69 71 PRO B O 1
ATOM 1510 N N . VAL B 1 72 ? -4.129 4.098 -1.24 1 97.44 72 VAL B N 1
ATOM 1511 C CA . VAL B 1 72 ? -3.871 2.66 -1.228 1 97.44 72 VAL B CA 1
ATOM 1512 C C . VAL B 1 72 ? -5.191 1.897 -1.298 1 97.44 72 VAL B C 1
ATOM 1514 O O . VAL B 1 72 ? -5.25 0.793 -1.846 1 97.44 72 VAL B O 1
ATOM 1517 N N . GLY B 1 73 ? -6.332 2.363 -0.88 1 96.5 73 GLY B N 1
ATOM 1518 C CA . GLY B 1 73 ? -7.602 1.655 -0.897 1 96.5 73 GLY B CA 1
ATOM 1519 C C . GLY B 1 73 ? -8.414 1.913 -2.152 1 96.5 73 GLY B C 1
ATOM 1520 O O . GLY B 1 73 ? -9.492 1.343 -2.33 1 96.5 73 GLY B O 1
ATOM 1521 N N . GLY B 1 74 ? -7.938 2.713 -2.932 1 97.75 74 GLY B N 1
ATOM 1522 C CA . GLY B 1 74 ? -8.633 3.115 -4.145 1 97.75 74 GLY B CA 1
ATOM 1523 C C . GLY B 1 74 ? -8.477 4.59 -4.461 1 97.75 74 GLY B C 1
ATOM 1524 O O . GLY B 1 74 ? -7.961 5.355 -3.639 1 97.75 74 GLY B O 1
ATOM 1525 N N . THR B 1 75 ? -8.969 4.91 -5.652 1 98.31 75 THR B N 1
ATOM 1526 C CA . THR B 1 75 ? -8.883 6.293 -6.105 1 98.31 75 THR B CA 1
ATOM 1527 C C . THR B 1 75 ? -9.539 7.238 -5.105 1 98.31 75 THR B C 1
ATOM 1529 O O . THR B 1 75 ? -10.625 6.953 -4.594 1 98.31 75 THR B O 1
ATOM 1532 N N . CYS B 1 76 ? -8.805 8.289 -4.73 1 98.69 76 CYS B N 1
ATOM 1533 C CA . CYS B 1 76 ? -9.414 9.43 -4.051 1 98.69 76 CYS B CA 1
ATOM 1534 C C . CYS B 1 76 ? -9.758 10.531 -5.043 1 98.69 76 CYS B C 1
ATOM 1536 O O . CYS B 1 76 ? -8.867 11.211 -5.559 1 98.69 76 CYS B O 1
ATOM 1538 N N . GLN B 1 77 ? -11.023 10.75 -5.242 1 98.75 77 GLN B N 1
ATOM 1539 C CA . GLN B 1 77 ? -11.5 11.539 -6.375 1 98.75 77 GLN B CA 1
ATOM 1540 C C . GLN B 1 77 ? -11.195 13.016 -6.176 1 98.75 77 GLN B C 1
ATOM 1542 O O . GLN B 1 77 ? -10.906 13.734 -7.141 1 98.75 77 GLN B O 1
ATOM 1547 N N . HIS B 1 78 ? -11.352 13.469 -4.98 1 98.88 78 HIS B N 1
ATOM 1548 C CA . HIS B 1 78 ? -11.203 14.891 -4.68 1 98.88 78 HIS B CA 1
ATOM 1549 C C . HIS B 1 78 ? -10.297 15.109 -3.475 1 98.88 78 HIS B C 1
ATOM 1551 O O . HIS B 1 78 ? -10.672 14.789 -2.344 1 98.88 78 HIS B O 1
ATOM 1557 N N . VAL B 1 79 ? -9.094 15.664 -3.697 1 98.94 79 VAL B N 1
ATOM 1558 C CA . VAL B 1 79 ? -8.148 15.938 -2.617 1 98.94 79 VAL B CA 1
ATOM 1559 C C . VAL B 1 79 ? -7.68 17.391 -2.701 1 98.94 79 VAL B C 1
ATOM 1561 O O . VAL B 1 79 ? -7.285 17.859 -3.771 1 98.94 79 VAL B O 1
ATOM 1564 N N . THR B 1 80 ? -7.801 18.125 -1.696 1 98.94 80 THR B N 1
ATOM 1565 C CA . THR B 1 80 ? -7.277 19.484 -1.533 1 98.94 80 THR B CA 1
ATOM 1566 C C . THR B 1 80 ? -6.383 19.562 -0.301 1 98.94 80 THR B C 1
ATOM 1568 O O . THR B 1 80 ? -6.715 19.031 0.755 1 98.94 80 THR B O 1
ATOM 1571 N N . THR B 1 81 ? -5.242 20.172 -0.432 1 98.69 81 THR B N 1
ATOM 1572 C CA . THR B 1 81 ? -4.355 20.312 0.717 1 98.69 81 THR B CA 1
ATOM 1573 C C . THR B 1 81 ? -3.861 21.75 0.852 1 98.69 81 THR B C 1
ATOM 1575 O O . THR B 1 81 ? -3.852 22.5 -0.124 1 98.69 81 THR B O 1
ATOM 1578 N N . THR B 1 82 ? -3.549 22.141 2.016 1 98.31 82 THR B N 1
ATOM 1579 C CA . THR B 1 82 ? -2.762 23.328 2.316 1 98.31 82 THR B CA 1
ATOM 1580 C C . THR B 1 82 ? -1.604 22.984 3.25 1 98.31 82 THR B C 1
ATOM 1582 O O . THR B 1 82 ? -1.608 21.938 3.9 1 98.31 82 THR B O 1
ATOM 1585 N N . GLY B 1 83 ? -0.612 23.828 3.234 1 97.62 83 GLY B N 1
ATOM 1586 C CA . GLY B 1 83 ? 0.486 23.672 4.176 1 97.62 83 GLY B CA 1
ATOM 1587 C C . GLY B 1 83 ? 1.598 22.781 3.656 1 97.62 83 GLY B C 1
ATOM 1588 O O . GLY B 1 83 ? 2.535 22.469 4.391 1 97.62 83 GLY B O 1
ATOM 1589 N N . LEU B 1 84 ? 1.536 22.359 2.465 1 97.81 84 LEU B N 1
ATOM 1590 C CA . LEU B 1 84 ? 2.555 21.531 1.827 1 97.81 84 LEU B CA 1
ATOM 1591 C C . LEU B 1 84 ? 3.295 22.312 0.749 1 97.81 84 LEU B C 1
ATOM 1593 O O . LEU B 1 84 ? 2.785 23.312 0.24 1 97.81 84 LEU B O 1
ATOM 1597 N N . LYS B 1 85 ? 4.531 21.859 0.509 1 97.31 85 LYS B N 1
ATOM 1598 C CA . LYS B 1 85 ? 5.277 22.484 -0.581 1 97.31 85 LYS B CA 1
ATOM 1599 C C . LYS B 1 85 ? 4.527 22.359 -1.903 1 97.31 85 LYS B C 1
ATOM 1601 O O . LYS B 1 85 ? 4.469 23.312 -2.684 1 97.31 85 LYS B O 1
ATOM 1606 N N . TRP B 1 86 ? 4.016 21.172 -2.244 1 98.12 86 TRP B N 1
ATOM 1607 C CA . TRP B 1 86 ? 3.184 20.938 -3.42 1 98.12 86 TRP B CA 1
ATOM 1608 C C . TRP B 1 86 ? 1.749 20.609 -3.016 1 98.12 86 TRP B C 1
ATOM 1610 O O . TRP B 1 86 ? 1.386 19.438 -2.869 1 98.12 86 TRP B O 1
ATOM 1620 N N . ASN B 1 87 ? 0.936 21.656 -2.914 1 98.44 87 ASN B N 1
ATOM 1621 C CA . ASN B 1 87 ? -0.469 21.484 -2.555 1 98.44 87 ASN B CA 1
ATOM 1622 C C . ASN B 1 87 ? -1.285 20.938 -3.719 1 98.44 87 ASN B C 1
ATOM 1624 O O . ASN B 1 87 ? -0.992 21.219 -4.879 1 98.44 87 ASN B O 1
ATOM 1628 N N . LEU B 1 88 ? -2.227 20.109 -3.316 1 98.69 88 LEU B N 1
ATOM 1629 C CA . LEU B 1 88 ? -3.23 19.625 -4.254 1 98.69 88 LEU B CA 1
ATOM 1630 C C . LEU B 1 88 ? -4.477 20.5 -4.227 1 98.69 88 LEU B C 1
ATOM 1632 O O . LEU B 1 88 ? -4.848 21.031 -3.176 1 98.69 88 LEU B O 1
ATOM 1636 N N . ASN B 1 89 ? -5.105 20.641 -5.332 1 98.75 89 ASN B N 1
ATOM 1637 C CA . ASN B 1 89 ? -6.324 21.438 -5.445 1 98.75 89 ASN B CA 1
ATOM 1638 C C . ASN B 1 89 ? -7.434 20.672 -6.156 1 98.75 89 ASN B C 1
ATOM 1640 O O . ASN B 1 89 ? -7.512 20.672 -7.387 1 98.75 89 ASN B O 1
ATOM 1644 N N . ASP B 1 90 ? -8.281 20.078 -5.375 1 98.75 90 ASP B N 1
ATOM 1645 C CA . ASP B 1 90 ? -9.453 19.328 -5.82 1 98.75 90 ASP B CA 1
ATOM 1646 C C . ASP B 1 90 ? -9.094 18.391 -6.973 1 98.75 90 ASP B C 1
ATOM 1648 O O . ASP B 1 90 ? -9.75 18.406 -8.016 1 98.75 90 ASP B O 1
ATOM 1652 N N . GLN B 1 91 ? -8.164 17.547 -6.824 1 98.31 91 GLN B N 1
ATOM 1653 C CA . GLN B 1 91 ? -7.742 16.641 -7.887 1 98.31 91 GLN B CA 1
ATOM 1654 C C . GLN B 1 91 ? -7.664 15.203 -7.391 1 98.31 91 GLN B C 1
ATOM 1656 O O . GLN B 1 91 ? -7.594 14.961 -6.184 1 98.31 91 GLN B O 1
ATOM 1661 N N . PRO B 1 92 ? -7.742 14.305 -8.305 1 98.75 92 PRO B N 1
ATOM 1662 C CA . PRO B 1 92 ? -7.738 12.891 -7.902 1 98.75 92 PRO B CA 1
ATOM 1663 C C . PRO B 1 92 ? -6.336 12.367 -7.613 1 98.75 92 PRO B C 1
ATOM 1665 O O . PRO B 1 92 ? -5.359 12.836 -8.211 1 98.75 92 PRO B O 1
ATOM 1668 N N . LEU B 1 93 ? -6.18 11.516 -6.688 1 98.81 93 LEU B N 1
ATOM 1669 C CA . LEU B 1 93 ? -5.004 10.688 -6.469 1 98.81 93 LEU B CA 1
ATOM 1670 C C . LEU B 1 93 ? -5.297 9.227 -6.809 1 98.81 93 LEU B C 1
ATOM 1672 O O . LEU B 1 93 ? -6.301 8.672 -6.359 1 98.81 93 LEU B O 1
ATOM 1676 N N . LYS B 1 94 ? -4.465 8.688 -7.617 1 98.62 94 LYS B N 1
ATOM 1677 C CA . LYS B 1 94 ? -4.668 7.332 -8.117 1 98.62 94 LYS B CA 1
ATOM 1678 C C . LYS B 1 94 ? -3.342 6.691 -8.523 1 98.62 94 LYS B C 1
ATOM 1680 O O . LYS B 1 94 ? -2.541 7.305 -9.227 1 98.62 94 LYS B O 1
ATOM 1685 N N . PHE B 1 95 ? -3.096 5.434 -8.078 1 98.56 95 PHE B N 1
ATOM 1686 C CA . PHE B 1 95 ? -1.912 4.723 -8.547 1 98.56 95 PHE B CA 1
ATOM 1687 C C . PHE B 1 95 ? -1.9 4.637 -10.07 1 98.56 95 PHE B C 1
ATOM 1689 O O . PHE B 1 95 ? -2.918 4.316 -10.688 1 98.56 95 PHE B O 1
ATOM 1696 N N . GLY B 1 96 ? -0.772 4.875 -10.664 1 97.62 96 GLY B N 1
ATOM 1697 C CA . GLY B 1 96 ? -0.636 4.875 -12.109 1 97.62 96 GLY B CA 1
ATOM 1698 C C . GLY B 1 96 ? -0.88 6.234 -12.734 1 97.62 96 GLY B C 1
ATOM 1699 O O . GLY B 1 96 ? -0.656 6.426 -13.93 1 97.62 96 GLY B O 1
ATOM 1700 N N . GLU B 1 97 ? -1.351 7.16 -12.031 1 97.12 97 GLU B N 1
ATOM 1701 C CA . GLU B 1 97 ? -1.545 8.539 -12.469 1 97.12 97 GLU B CA 1
ATOM 1702 C C . GLU B 1 97 ? -0.83 9.516 -11.539 1 97.12 97 GLU B C 1
ATOM 1704 O O . GLU B 1 97 ? 0.397 9.625 -11.57 1 97.12 97 GLU B O 1
ATOM 1709 N N . LEU B 1 98 ? -1.573 10.055 -10.516 1 97.56 98 LEU B N 1
ATOM 1710 C CA . LEU B 1 98 ? -0.954 10.984 -9.57 1 97.56 98 LEU B CA 1
ATOM 1711 C C . LEU B 1 98 ? -1.077 10.469 -8.141 1 97.56 98 LEU B C 1
ATOM 1713 O O . LEU B 1 98 ? -2.164 10.078 -7.707 1 97.56 98 LEU B O 1
ATOM 1717 N N . ILE B 1 99 ? 0.08 10.359 -7.496 1 97.19 99 ILE B N 1
ATOM 1718 C CA . ILE B 1 99 ? 0.077 10.195 -6.043 1 97.19 99 ILE B CA 1
ATOM 1719 C C . ILE B 1 99 ? 0.977 11.25 -5.402 1 97.19 99 ILE B C 1
ATOM 1721 O O . ILE B 1 99 ? 1.747 11.922 -6.094 1 97.19 99 ILE B O 1
ATOM 1725 N N . SER B 1 100 ? 0.903 11.516 -4.184 1 97.31 100 SER B N 1
ATOM 1726 C CA . SER B 1 100 ? 1.696 12.523 -3.484 1 97.31 100 SER B CA 1
ATOM 1727 C C . SER B 1 100 ? 2.67 11.875 -2.502 1 97.31 100 SER B C 1
ATOM 1729 O O . SER B 1 100 ? 2.51 12.008 -1.287 1 97.31 100 SER B O 1
ATOM 1731 N N . THR B 1 101 ? 3.811 11.062 -2.756 1 93.62 101 THR B N 1
ATOM 1732 C CA . THR B 1 101 ? 4.73 10.344 -1.88 1 93.62 101 THR B CA 1
ATOM 1733 C C . THR B 1 101 ? 6.031 11.125 -1.704 1 93.62 101 THR B C 1
ATOM 1735 O O . THR B 1 101 ? 6.82 10.828 -0.804 1 93.62 101 THR B O 1
ATOM 1738 N N . SER B 1 102 ? 6.34 12.172 -2.215 1 92.75 102 SER B N 1
ATOM 1739 C CA . SER B 1 102 ? 7.551 12.977 -2.117 1 92.75 102 SER B CA 1
ATOM 1740 C C . SER B 1 102 ? 7.227 14.445 -1.882 1 92.75 102 SER B C 1
ATOM 1742 O O . SER B 1 102 ? 7.797 15.328 -2.529 1 92.75 102 SER B O 1
ATOM 1744 N N . ASN B 1 103 ? 6.301 14.578 -0.95 1 97.31 103 ASN B N 1
ATOM 1745 C CA . ASN B 1 103 ? 5.926 15.93 -0.564 1 97.31 103 ASN B CA 1
ATOM 1746 C C . ASN B 1 103 ? 6.664 16.375 0.692 1 97.31 103 ASN B C 1
ATOM 1748 O O . ASN B 1 103 ? 7.461 15.625 1.253 1 97.31 103 ASN B O 1
ATOM 1752 N N . THR B 1 104 ? 6.648 17.609 0.967 1 96.69 104 THR B N 1
ATOM 1753 C CA . THR B 1 104 ? 7.223 18.156 2.193 1 96.69 104 THR B CA 1
ATOM 1754 C C . THR B 1 104 ? 6.379 19.312 2.725 1 96.69 104 THR B C 1
ATOM 1756 O O . THR B 1 104 ? 5.383 19.688 2.107 1 96.69 104 THR B O 1
ATOM 1759 N N . PHE B 1 105 ? 6.738 19.734 3.928 1 96.19 105 PHE B N 1
ATOM 1760 C CA . PHE B 1 105 ? 5.965 20.766 4.598 1 96.19 105 PHE B CA 1
ATOM 1761 C C . PHE B 1 105 ? 6.359 22.156 4.094 1 96.19 105 PHE B C 1
ATOM 1763 O O . PHE B 1 105 ? 7.539 22.406 3.842 1 96.19 105 PHE B O 1
ATOM 1770 N N . ASP B 1 106 ? 5.398 22.969 3.842 1 95.25 106 ASP B N 1
ATOM 1771 C CA . ASP B 1 106 ? 5.664 24.375 3.574 1 95.25 106 ASP B CA 1
ATOM 1772 C C . ASP B 1 106 ? 6.172 25.078 4.828 1 95.25 106 ASP B C 1
ATOM 1774 O O . ASP B 1 106 ? 5.406 25.328 5.762 1 95.25 106 ASP B O 1
ATOM 1778 N N . GLN B 1 107 ? 7.359 25.453 4.879 1 88.38 107 GLN B N 1
ATOM 1779 C CA . GLN B 1 107 ? 8.016 25.984 6.062 1 88.38 107 GLN B CA 1
ATOM 1780 C C . GLN B 1 107 ? 7.496 27.391 6.387 1 88.38 107 GLN B C 1
ATOM 1782 O O . GLN B 1 107 ? 7.746 27.906 7.477 1 88.38 107 GLN B O 1
ATOM 1787 N N . SER B 1 108 ? 6.867 27.938 5.469 1 88.12 108 SER B N 1
ATOM 1788 C CA . SER B 1 108 ? 6.352 29.281 5.676 1 88.12 108 SER B CA 1
ATOM 1789 C C . SER B 1 108 ? 5.043 29.266 6.453 1 88.12 108 SER B C 1
ATOM 1791 O O . SER B 1 108 ? 4.535 30.312 6.852 1 88.12 108 SER B O 1
ATOM 1793 N N . THR B 1 109 ? 4.574 28.109 6.75 1 81.38 109 THR B N 1
ATOM 1794 C CA . THR B 1 109 ? 3.305 27.969 7.457 1 81.38 109 THR B CA 1
ATOM 1795 C C . THR B 1 109 ? 3.533 27.672 8.938 1 81.38 109 THR B C 1
ATOM 1797 O O . THR B 1 109 ? 4.664 27.422 9.352 1 81.38 109 THR B O 1
ATOM 1800 N N . SER B 1 110 ? 2.59 27.844 9.781 1 81.25 110 SER B N 1
ATOM 1801 C CA . SER B 1 110 ? 2.639 27.641 11.227 1 81.25 110 SER B CA 1
ATOM 1802 C C . SER B 1 110 ? 2.625 26.156 11.578 1 81.25 110 SER B C 1
ATOM 1804 O O . SER B 1 110 ? 2.152 25.781 12.656 1 81.25 110 SER B O 1
ATOM 1806 N N . GLY B 1 111 ? 2.99 25.328 10.625 1 90.38 111 GLY B N 1
ATOM 1807 C CA . GLY B 1 111 ? 3.053 23.906 10.922 1 90.38 111 GLY B CA 1
ATOM 1808 C C . GLY B 1 111 ? 1.699 23.234 10.852 1 90.38 111 GLY B C 1
ATOM 1809 O O . GLY B 1 111 ? 1.456 22.25 11.57 1 90.38 111 GLY B O 1
ATOM 1810 N N . LEU B 1 112 ? 0.818 23.844 10.141 1 94.81 112 LEU B N 1
ATOM 1811 C CA . LEU B 1 112 ? -0.514 23.281 9.953 1 94.81 112 LEU B CA 1
ATOM 1812 C C . LEU B 1 112 ? -0.683 22.75 8.531 1 94.81 112 LEU B C 1
ATOM 1814 O O . LEU B 1 112 ? -0.335 23.422 7.562 1 94.81 112 LEU B O 1
ATOM 1818 N N . VAL B 1 113 ? -1.066 21.547 8.461 1 97.56 113 VAL B N 1
ATOM 1819 C CA . VAL B 1 113 ? -1.442 20.953 7.184 1 97.56 113 VAL B CA 1
ATOM 1820 C C . VAL B 1 113 ? -2.926 20.594 7.199 1 97.56 113 VAL B C 1
ATOM 1822 O O . VAL B 1 113 ? -3.424 20.031 8.172 1 97.56 113 VAL B O 1
ATOM 1825 N N . THR B 1 114 ? -3.65 21.016 6.188 1 98.44 114 THR B N 1
ATOM 1826 C CA . THR B 1 114 ? -5.031 20.578 6.039 1 98.44 114 THR B CA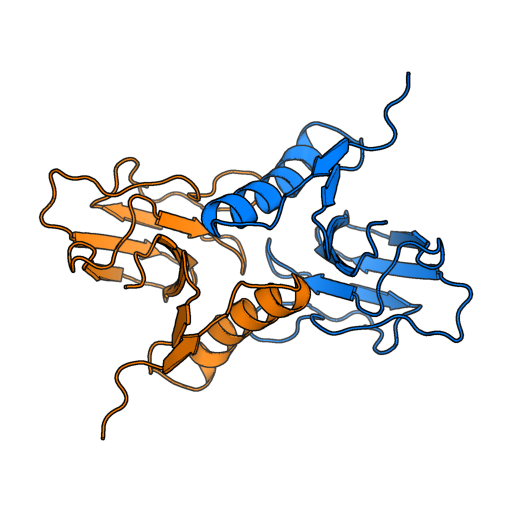 1
ATOM 1827 C C . THR B 1 114 ? -5.176 19.641 4.84 1 98.44 114 THR B C 1
ATOM 1829 O O . THR B 1 114 ? -4.547 19.859 3.801 1 98.44 114 THR B O 1
ATOM 1832 N N . VAL B 1 115 ? -5.941 18.609 5.02 1 98.81 115 VAL B N 1
ATOM 1833 C CA . VAL B 1 115 ? -6.262 17.672 3.949 1 98.81 115 VAL B CA 1
ATOM 1834 C C . VAL B 1 115 ? -7.773 17.484 3.867 1 98.81 115 VAL B C 1
ATOM 1836 O O . VAL B 1 115 ? -8.406 17.078 4.848 1 98.81 115 VAL B O 1
ATOM 1839 N N . GLU B 1 116 ? -8.328 17.844 2.775 1 98.94 116 GLU B N 1
ATOM 1840 C CA . GLU B 1 116 ? -9.703 17.469 2.445 1 98.94 116 GLU B CA 1
ATOM 1841 C C . GLU B 1 116 ? -9.742 16.359 1.399 1 98.94 116 GLU B C 1
ATOM 1843 O O . GLU B 1 116 ? -9.156 16.484 0.323 1 98.94 116 GLU B O 1
ATOM 1848 N N . THR B 1 117 ? -10.398 15.281 1.719 1 98.81 117 THR B N 1
ATOM 1849 C CA . THR B 1 117 ? -10.414 14.148 0.8 1 98.81 117 THR B CA 1
ATOM 1850 C C . THR B 1 117 ? -11.805 13.523 0.727 1 98.81 117 THR B C 1
ATOM 1852 O O . THR B 1 117 ? -12.523 13.492 1.724 1 98.81 117 THR B O 1
ATOM 1855 N N . SER B 1 118 ? -12.156 13.023 -0.433 1 98.81 118 SER B N 1
ATOM 1856 C CA . SER B 1 118 ? -13.477 12.445 -0.666 1 98.81 118 SER B CA 1
ATOM 1857 C C . SER B 1 118 ? -13.531 10.992 -0.21 1 98.81 118 SER B C 1
ATOM 1859 O 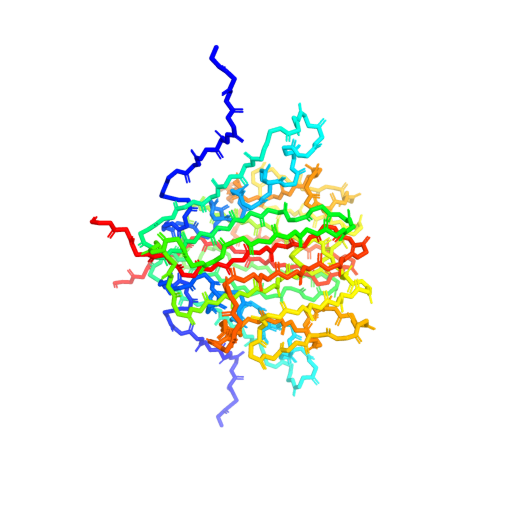O . SER B 1 118 ? -14.609 10.453 0.048 1 98.81 118 SER B O 1
ATOM 1861 N N . GLU B 1 119 ? -12.422 10.211 -0.171 1 98.5 119 GLU B N 1
ATOM 1862 C CA . GLU B 1 119 ? -12.281 8.828 0.272 1 98.5 119 GLU B CA 1
ATOM 1863 C C . GLU B 1 119 ? -11.203 8.703 1.343 1 98.5 119 GLU B C 1
ATOM 1865 O O . GLU B 1 119 ? -10.406 9.617 1.542 1 98.5 119 GLU B O 1
ATOM 1870 N N . PRO B 1 120 ? -11.195 7.574 2.094 1 98.25 120 PRO B N 1
ATOM 1871 C CA . PRO B 1 120 ? -10.07 7.367 3.01 1 98.25 120 PRO B CA 1
ATOM 1872 C C . PRO B 1 120 ? -8.719 7.473 2.316 1 98.25 120 PRO B C 1
ATOM 1874 O O . PRO B 1 120 ? -8.555 6.996 1.188 1 98.25 120 PRO B O 1
ATOM 1877 N N . LEU B 1 121 ? -7.809 8.164 2.943 1 98.75 121 LEU B N 1
ATOM 1878 C CA . LEU B 1 121 ? -6.527 8.492 2.322 1 98.75 121 LEU B CA 1
ATOM 1879 C C . LEU B 1 121 ? -5.379 8.273 3.299 1 98.75 121 LEU B C 1
ATOM 1881 O O . LEU B 1 121 ? -5.41 8.781 4.426 1 98.75 121 LEU B O 1
ATOM 1885 N N . LEU B 1 122 ? -4.41 7.48 2.906 1 98.81 122 LEU B N 1
ATOM 1886 C CA . LEU B 1 122 ? -3.268 7.191 3.766 1 98.81 122 LEU B CA 1
ATOM 1887 C C . LEU B 1 122 ? -2.33 8.391 3.848 1 98.81 122 LEU B C 1
ATOM 1889 O O . LEU B 1 122 ? -1.857 8.891 2.822 1 98.81 122 LEU B O 1
ATOM 1893 N N .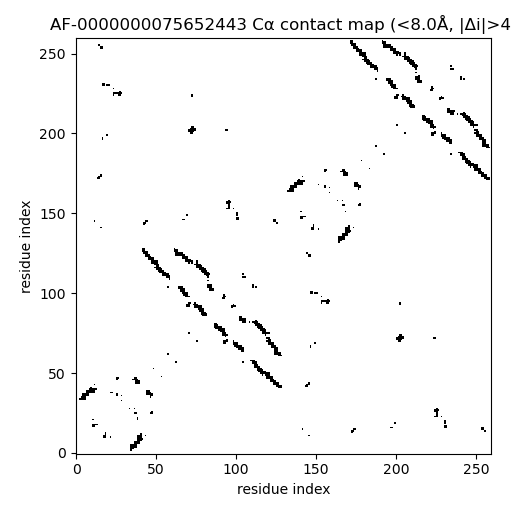 TRP B 1 123 ? -2.121 8.922 4.992 1 98.5 123 TRP B N 1
ATOM 1894 C CA . TRP B 1 123 ? -1.09 9.906 5.301 1 98.5 123 TRP B CA 1
ATOM 1895 C C . TRP B 1 123 ? 0.176 9.227 5.812 1 98.5 123 TRP B C 1
ATOM 1897 O O . TRP B 1 123 ? 0.112 8.359 6.688 1 98.5 123 TRP B O 1
ATOM 1907 N N . THR B 1 124 ? 1.31 9.547 5.297 1 98.25 124 THR B N 1
ATOM 1908 C CA . THR B 1 124 ? 2.598 9.078 5.797 1 98.25 124 THR B CA 1
ATOM 1909 C C . THR B 1 124 ? 3.564 10.242 5.973 1 98.25 124 THR B C 1
ATOM 1911 O O . THR B 1 124 ? 3.498 11.227 5.234 1 98.25 124 THR B O 1
ATOM 1914 N N . MET B 1 125 ? 4.438 10.109 6.926 1 97.69 125 MET B N 1
ATOM 1915 C CA . MET B 1 125 ? 5.426 11.164 7.129 1 97.69 125 MET B CA 1
ATOM 1916 C C . MET B 1 125 ? 6.672 10.617 7.816 1 97.69 125 MET B C 1
ATOM 1918 O O . MET B 1 125 ? 6.621 9.555 8.445 1 97.69 125 MET B O 1
ATOM 1922 N N . GLY B 1 126 ? 7.727 11.359 7.605 1 97 126 GLY B N 1
ATOM 1923 C CA . GLY B 1 126 ? 8.938 11.047 8.344 1 97 126 GLY B CA 1
ATOM 1924 C C . GLY B 1 126 ? 8.844 11.375 9.82 1 97 126 GLY B C 1
ATOM 1925 O O . GLY B 1 126 ? 8.188 12.352 10.203 1 97 126 GLY B O 1
ATOM 1926 N N . VAL B 1 127 ? 9.492 10.602 10.648 1 95.38 127 VAL B N 1
ATOM 1927 C CA . VAL B 1 127 ? 9.562 10.891 12.078 1 95.38 127 VAL B CA 1
ATOM 1928 C C . VAL B 1 127 ? 11.016 10.812 12.547 1 95.38 127 VAL B C 1
ATOM 1930 O O . VAL B 1 127 ? 11.852 10.195 11.891 1 95.38 127 VAL B O 1
ATOM 1933 N N . LYS B 1 128 ? 11.289 11.531 13.562 1 88.31 128 LYS B N 1
ATOM 1934 C CA . LYS B 1 128 ? 12.578 11.484 14.25 1 88.31 128 LYS B CA 1
ATOM 1935 C C . LYS B 1 128 ? 12.445 10.812 15.617 1 88.31 128 LYS B C 1
ATOM 1937 O O . LYS B 1 128 ? 11.828 11.359 16.531 1 88.31 128 LYS B O 1
ATOM 1942 N N . MET B 1 129 ? 12.523 9.406 15.602 1 74.75 129 MET B N 1
ATOM 1943 C CA . MET B 1 129 ? 12.438 8.781 16.922 1 74.75 129 MET B CA 1
ATOM 1944 C C . MET B 1 129 ? 13.711 9.016 17.719 1 74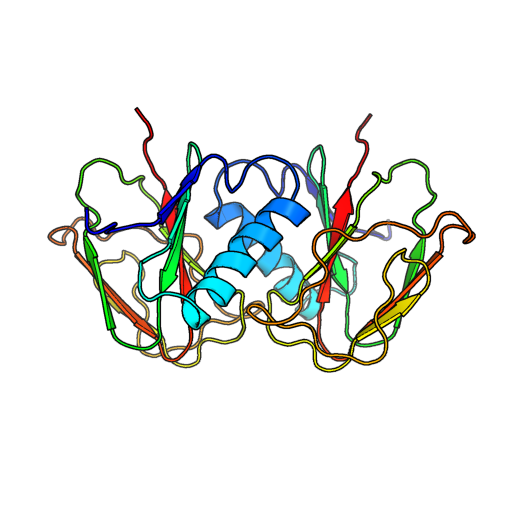.75 129 MET B C 1
ATOM 1946 O O . MET B 1 129 ? 14.812 9.031 17.156 1 74.75 129 MET B O 1
ATOM 1950 N N . PRO B 1 130 ? 13.57 9.516 19.078 1 63.75 130 PRO B N 1
ATOM 1951 C CA . PRO B 1 130 ? 14.734 9.773 19.938 1 63.75 130 PRO B CA 1
ATOM 1952 C C . PRO B 1 130 ? 15.672 8.57 20.031 1 63.75 130 PRO B C 1
ATOM 1954 O O . PRO B 1 130 ? 15.234 7.426 19.906 1 63.75 130 PRO B O 1
#

Nearest PDB structures (foldseek):
  2f17-assembly1_A  TM=9.763E-01  e=7.371E-18  Mus musculus
  3s4y-assembly1_A  TM=9.707E-01  e=5.486E-17  Homo sapiens
  3lm8-assembly6_D  TM=8.384E-01  e=1.576E-09  Bacillus subtilis
  3lm8-assembly1_A  TM=8.496E-01  e=2.461E-09  Bacillus subtilis
  4ca9-assembly1_A  TM=5.264E-01  e=2.695E-01  Drosophila melanogaster

pLDDT: mean 94.33, std 8.0, range [36.66, 98.94]

Secondary structure (DSSP, 8-state):
-----EEEESTTSS-HHHHHHHHHHHHHHHHH-SS-EEEE-SSEEEEEEPSEEEEEE--SS-EEEEEEEE-TTS-EEEEEEESBSS---SEEE-TTS--EEEE-B-TTSSSEEEEEESS-EEEEEEE---/-----EEEESTTSS-HHHHHHHHHHHHHHHHH-SS-EEEE-SSEEEEEEPSEEEEEE--SS-EEEEEEEE-TTS-EEEEEEESBSS---SEEE-TTS--EEEE-B-TTSSSEEEEEESS-EEEEEEE---

InterPro domains:
  IPR006282 Thiamin pyrophosphokinase [TIGR01378] (3-125)
  IPR006282 Thiamin pyrophosphokinase [cd07995] (4-125)
  IPR007373 Thiamin pyrophosphokinase, thiamin-binding domain [PF04265] (54-122)
  IPR007373 Thiamin pyrophosphokinase, thiamin-binding domain [SM00983] (52-121)
  IPR036371 Thiamin pyrophosphokinase, thiamin-binding domain superfamily [SSF63862] (44-128)
  IPR036759 Thiamin pyrophosphokinase, catalytic domain superfamily [G3DSA:3.40.50.10240] (1-36)
  IPR036759 Thiamin pyrophosphokinase, catalytic domain superfamily [SSF63999] (2-36)

Foldseek 3Di:
DPQQEAEDEPQCDDDPVSVVVSVVVLVVVVVPDPRWYWYDYQWKIKHKDAAFKDKDQAPPPFFDFWKWKAPPVAKFAFKFKPQKPDTDHGHIHGPPPDTGGGIGGDPVDPRMMMMHIRHIIMMMTTTHDD/DDQQEAEDEPQCDDDPVSVVVSVVVLVVVVVPDPRWYWYDYQWKIKHKDAAFKDKDQAPPPFFDFFKWKAPPVAKFAFKFKPQKPDTDHGHIHGPPPDTGGGIGGDPVDPRMMMMHIRHIIMMMGTTHDD